Protein AF-A0A7J8PXT7-F1 (afdb_monomer_lite)

Radius of gyration: 42.32 Å; chains: 1; bounding box: 96×110×47 Å

InterPro domains:
  IPR002591 Type I phosphodiesterase/nucleotide pyrophosphatase/phosphate transferase [PF01663] (100-193)
  IPR017850 Alkaline-phosphatase-like, core domain superfamily [G3DSA:3.40.720.10] (79-194)
  IPR017850 Alkaline-phosphatase-like, core domain superfamily [SSF53649] (94-193)

Sequence (194 aa):
MGSDSLAQTKPIPIPTQEEDPSSQSTALLAFDTDSSLDSEVKSSPSNRRTSIIFIVLILLTCIALSAALAFAFLFYSSSSSSSTENKFSRPLKKLEKPVVLLVSSDGFRFGYQFKTPTPNIHRLIQNGTEAEMGLIPVFPSLTFPNHYSIVTGLYPAHHGIINNHFLDPKTGEFFHMASHEPKWWLGEPLWETV

pLDDT: mean 78.12, std 24.44, range [30.39, 98.62]

Secondary structure (DSSP, 8-state):
---------------------------------------------HHHHHHHHHHHHHHHHHHHHHHHHHHHHHHHHTS---------PPP-PPPSS--------TT--TTGGGTS--HHHHHHHHTS---TT-PPPPSS--HHHHHHHHHH---TTTSS--SSSEE-TTT-PEE-TT---GGG--S--TTT--

Structure (mmCIF, N/CA/C/O backbone):
data_AF-A0A7J8PXT7-F1
#
_entry.id   AF-A0A7J8PXT7-F1
#
loop_
_atom_site.group_PDB
_atom_site.id
_atom_site.type_symbol
_atom_site.label_atom_id
_atom_site.label_alt_id
_atom_site.label_comp_id
_atom_site.label_asym_id
_atom_site.label_entity_id
_atom_site.label_seq_id
_atom_site.pdbx_PDB_ins_code
_atom_site.Cartn_x
_atom_site.Cartn_y
_atom_site.Cartn_z
_atom_site.occupancy
_atom_site.B_iso_or_equiv
_atom_site.auth_seq_id
_atom_site.auth_comp_id
_atom_site.auth_asym_id
_atom_site.auth_atom_id
_atom_site.pdbx_PDB_model_num
ATOM 1 N N . MET A 1 1 ? 64.310 28.132 -12.849 1.00 41.84 1 MET A N 1
ATOM 2 C CA . MET A 1 1 ? 64.204 28.059 -14.322 1.00 41.84 1 MET A CA 1
ATOM 3 C C . MET A 1 1 ? 62.998 27.175 -14.613 1.00 41.84 1 MET A C 1
ATOM 5 O O . MET A 1 1 ? 63.051 26.025 -14.212 1.00 41.84 1 MET A O 1
ATOM 9 N N . GLY A 1 2 ? 61.876 27.625 -15.169 1.00 37.47 2 GLY A N 1
ATOM 10 C CA . GLY A 1 2 ? 61.447 28.959 -15.614 1.00 37.47 2 GLY A CA 1
ATOM 11 C C . GLY A 1 2 ? 60.301 28.795 -16.630 1.00 37.47 2 GLY A C 1
ATOM 12 O O . GLY A 1 2 ? 60.331 27.795 -17.333 1.00 37.47 2 GLY A O 1
ATOM 13 N N . SER A 1 3 ? 59.358 29.752 -16.682 1.00 37.09 3 SER A N 1
ATOM 14 C CA . SER A 1 3 ? 58.546 30.182 -17.856 1.00 37.09 3 SER A CA 1
ATOM 15 C C . SER A 1 3 ? 57.853 29.141 -18.778 1.00 37.09 3 SER A C 1
ATOM 17 O O . SER A 1 3 ? 58.500 28.233 -19.282 1.00 37.09 3 SER A O 1
ATOM 19 N N . ASP A 1 4 ? 56.587 29.285 -19.199 1.00 36.31 4 ASP A N 1
ATOM 20 C CA . ASP A 1 4 ? 55.563 30.312 -18.917 1.00 36.31 4 ASP A CA 1
ATOM 21 C C . ASP A 1 4 ? 54.155 29.883 -19.415 1.00 36.31 4 ASP A C 1
ATOM 23 O O . ASP A 1 4 ? 54.034 28.925 -20.172 1.00 36.31 4 ASP A O 1
ATOM 27 N N . SER A 1 5 ? 53.124 30.633 -18.986 1.00 41.19 5 SER A N 1
ATOM 28 C CA . SER A 1 5 ? 51.848 31.007 -19.661 1.00 41.19 5 SER A CA 1
ATOM 29 C C . SER A 1 5 ? 51.142 30.047 -20.656 1.00 41.19 5 SER A C 1
ATOM 31 O O . SER A 1 5 ? 51.710 29.643 -21.661 1.00 41.19 5 SER A O 1
ATOM 33 N N . LEU A 1 6 ? 49.880 29.626 -20.449 1.00 41.34 6 LEU A N 1
ATOM 34 C CA . LEU A 1 6 ? 48.578 30.357 -20.416 1.00 41.34 6 LEU A CA 1
ATOM 35 C C . LEU A 1 6 ? 47.923 30.657 -21.785 1.00 41.34 6 LEU A C 1
ATOM 37 O O . LEU A 1 6 ? 48.478 31.384 -22.600 1.00 41.34 6 LEU A O 1
ATOM 41 N N . ALA A 1 7 ? 46.659 30.229 -21.941 1.00 38.78 7 ALA A N 1
ATOM 42 C CA . ALA A 1 7 ? 45.635 30.864 -22.786 1.00 38.78 7 ALA A CA 1
ATOM 43 C C . ALA A 1 7 ? 44.210 30.451 -22.335 1.00 38.78 7 ALA A C 1
ATOM 45 O O . ALA A 1 7 ? 44.000 29.324 -21.890 1.00 38.78 7 ALA A O 1
ATOM 46 N N . GLN A 1 8 ? 43.228 31.353 -22.453 1.00 42.12 8 GLN A N 1
ATOM 47 C CA . GLN A 1 8 ? 41.833 31.195 -21.994 1.00 42.12 8 GLN A CA 1
ATOM 48 C C . GLN A 1 8 ? 40.892 31.984 -22.929 1.00 42.12 8 GLN A C 1
ATOM 50 O O . GLN A 1 8 ? 41.310 33.008 -23.462 1.00 42.12 8 GLN A O 1
ATOM 55 N N . THR A 1 9 ? 39.633 31.562 -23.138 1.00 34.81 9 THR A N 1
ATOM 56 C CA . THR A 1 9 ? 38.680 32.295 -24.012 1.00 34.81 9 THR A CA 1
ATOM 57 C C . THR A 1 9 ? 37.204 32.235 -23.576 1.00 34.81 9 THR A C 1
ATOM 59 O O . THR A 1 9 ? 36.547 31.205 -23.710 1.00 34.81 9 THR A O 1
ATOM 62 N N . LYS A 1 10 ? 36.649 33.382 -23.148 1.00 35.38 10 LYS A N 1
ATOM 63 C CA . LYS A 1 10 ? 35.251 33.843 -23.365 1.00 35.38 10 LYS A CA 1
ATOM 64 C C . LYS A 1 10 ? 35.131 35.359 -23.031 1.00 35.38 10 LYS A C 1
ATOM 66 O O . LYS A 1 10 ? 36.084 35.885 -22.462 1.00 35.38 10 LYS A O 1
ATOM 71 N N . PRO A 1 11 ? 34.075 36.092 -23.465 1.00 42.94 11 PRO A N 1
ATOM 72 C CA . PRO A 1 11 ? 34.240 37.479 -23.933 1.00 42.94 11 PRO A CA 1
ATOM 73 C C . PRO A 1 11 ? 33.516 38.604 -23.147 1.00 42.94 11 PRO A C 1
ATOM 75 O O . PRO A 1 11 ? 32.775 38.370 -22.199 1.00 42.94 11 PRO A O 1
ATOM 78 N N . ILE A 1 12 ? 33.776 39.828 -23.629 1.00 41.56 12 ILE A N 1
ATOM 79 C CA . ILE A 1 12 ? 33.485 41.212 -23.169 1.00 41.56 12 ILE A CA 1
ATOM 80 C C . ILE A 1 12 ? 32.194 4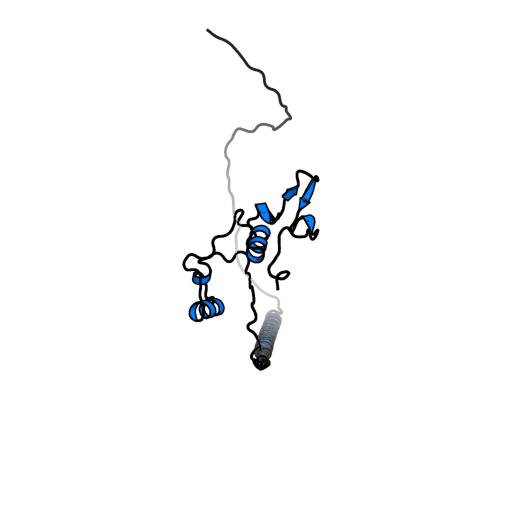1.768 -23.852 1.00 41.56 12 ILE A C 1
ATOM 82 O O . ILE A 1 12 ? 31.954 41.334 -24.984 1.00 41.56 12 ILE A O 1
ATOM 86 N N . PRO A 1 13 ? 31.320 42.616 -23.223 1.00 47.88 13 PRO A N 1
ATOM 87 C CA . PRO A 1 13 ? 31.394 44.117 -23.158 1.00 47.88 13 PRO A CA 1
ATOM 88 C C . PRO A 1 13 ? 31.067 44.743 -21.759 1.00 47.88 13 PRO A C 1
ATOM 90 O O . PRO A 1 13 ? 30.315 44.140 -21.005 1.00 47.88 13 PRO A O 1
ATOM 93 N N . ILE A 1 14 ? 31.673 45.845 -21.253 1.00 43.44 14 ILE A N 1
ATOM 94 C CA . ILE A 1 14 ? 31.780 47.281 -21.684 1.00 43.44 14 ILE A CA 1
ATOM 95 C C . ILE A 1 14 ? 30.503 48.117 -21.382 1.00 43.44 14 ILE A C 1
ATOM 97 O O . ILE A 1 14 ? 29.458 47.749 -21.916 1.00 43.44 14 ILE A O 1
ATOM 101 N N . PRO A 1 15 ? 30.561 49.302 -20.709 1.00 44.12 15 PRO A N 1
ATOM 102 C CA . PRO A 1 15 ? 31.537 49.824 -19.724 1.00 44.12 15 PRO A CA 1
ATOM 103 C C . PRO A 1 15 ? 30.889 50.484 -18.464 1.00 44.12 15 PRO A C 1
ATOM 105 O O . PRO A 1 15 ? 29.682 50.710 -18.417 1.00 44.12 15 PRO A O 1
ATOM 108 N N . THR A 1 16 ? 31.708 50.919 -17.497 1.00 34.91 16 THR A N 1
ATOM 109 C CA . THR A 1 16 ? 31.317 51.885 -16.442 1.00 34.91 16 THR A CA 1
ATOM 110 C C . THR A 1 16 ? 32.412 52.950 -16.304 1.00 34.91 16 THR A C 1
ATOM 112 O O . THR A 1 16 ? 33.584 52.615 -16.466 1.00 34.91 16 THR A O 1
ATOM 115 N N . GLN A 1 17 ? 32.055 54.215 -16.048 1.00 36.56 17 GLN A N 1
ATOM 116 C CA . GLN A 1 17 ? 33.021 55.311 -15.835 1.00 36.56 17 GLN A CA 1
ATOM 117 C C . GLN A 1 17 ? 33.347 55.530 -14.347 1.00 36.56 17 GLN A C 1
ATOM 119 O O . GLN A 1 17 ? 32.663 55.005 -13.472 1.00 36.56 17 GLN A O 1
ATOM 124 N N . GLU A 1 18 ? 34.445 56.245 -14.104 1.00 36.88 18 GLU A N 1
ATOM 125 C CA . GLU A 1 18 ? 35.208 56.279 -12.848 1.00 36.88 18 GLU A CA 1
ATOM 126 C C . GLU A 1 18 ? 34.677 57.305 -11.819 1.00 36.88 18 GLU A C 1
ATOM 128 O O . GLU A 1 18 ? 33.987 58.260 -12.177 1.00 36.88 18 GLU A O 1
ATOM 133 N N . GLU A 1 19 ? 35.029 57.114 -10.541 1.00 35.34 19 GLU A N 1
ATOM 134 C CA . GLU A 1 19 ? 34.716 58.008 -9.407 1.00 35.34 19 GLU A CA 1
ATOM 135 C C . GLU A 1 19 ? 35.992 58.596 -8.754 1.00 35.34 19 GLU A C 1
ATOM 137 O O . GLU A 1 19 ? 37.099 58.120 -9.005 1.00 35.34 19 GLU A O 1
ATOM 142 N N . ASP A 1 20 ? 35.780 59.555 -7.834 1.00 35.31 20 ASP A N 1
ATOM 143 C CA . ASP A 1 20 ? 36.741 60.153 -6.874 1.00 35.31 20 ASP A CA 1
ATOM 144 C C . ASP A 1 20 ? 37.733 61.211 -7.456 1.00 35.31 20 ASP A C 1
ATOM 146 O O . ASP A 1 20 ? 38.022 61.178 -8.654 1.00 35.31 20 ASP A O 1
ATOM 150 N N . PRO A 1 21 ? 38.290 62.177 -6.669 1.00 48.88 21 PRO A N 1
ATOM 151 C CA . PRO A 1 21 ? 38.071 62.449 -5.240 1.00 48.88 21 PRO A CA 1
ATOM 152 C C . PRO A 1 21 ? 37.829 63.922 -4.802 1.00 48.88 21 PRO A C 1
ATOM 154 O O . PRO A 1 21 ? 38.417 64.865 -5.323 1.00 48.88 21 PRO A O 1
ATOM 157 N N . SER A 1 22 ? 37.137 64.074 -3.659 1.00 32.84 22 SER A N 1
ATOM 158 C CA . SER A 1 22 ? 37.312 65.123 -2.610 1.00 32.84 22 SER A CA 1
ATOM 159 C C . SER A 1 22 ? 37.093 66.638 -2.887 1.00 32.84 22 SER A C 1
ATOM 161 O O . SER A 1 22 ? 37.623 67.187 -3.843 1.00 32.84 22 SER A O 1
ATOM 163 N N . SER A 1 23 ? 36.435 67.360 -1.948 1.00 33.62 23 SER A N 1
ATOM 164 C CA . SER A 1 23 ? 36.917 68.622 -1.305 1.00 33.62 23 SER A CA 1
ATOM 165 C C . SER A 1 23 ? 35.918 69.184 -0.250 1.00 33.62 23 SER A C 1
ATOM 167 O O . SER A 1 23 ? 34.899 68.560 0.040 1.00 33.62 23 SER A O 1
ATOM 169 N N . GLN A 1 24 ? 36.240 70.322 0.386 1.00 40.62 24 GLN A N 1
ATOM 170 C CA . GLN A 1 24 ? 35.771 70.777 1.711 1.00 40.62 24 GLN A CA 1
ATOM 171 C C . GLN A 1 24 ? 34.781 71.977 1.733 1.00 40.62 24 GLN A C 1
ATOM 173 O O . GLN A 1 24 ? 34.865 72.871 0.903 1.00 40.62 24 GLN A O 1
ATOM 178 N N . SER A 1 25 ? 33.999 72.057 2.826 1.00 37.84 25 SER A N 1
ATOM 179 C CA . SER A 1 25 ? 33.641 73.262 3.626 1.00 37.84 25 SER A CA 1
ATOM 180 C C . SER A 1 25 ? 32.918 74.490 3.016 1.00 37.84 25 SER A C 1
ATOM 182 O O . SER A 1 25 ? 33.489 75.236 2.226 1.00 37.84 25 SER A O 1
ATOM 184 N N . THR A 1 26 ? 31.740 74.840 3.569 1.00 37.44 26 THR A N 1
ATOM 185 C CA . THR A 1 26 ? 31.387 76.212 4.049 1.00 37.44 26 THR A CA 1
ATOM 186 C C . THR A 1 26 ? 30.056 76.233 4.835 1.00 37.44 26 THR A C 1
ATOM 188 O O . THR A 1 26 ? 29.251 75.316 4.691 1.00 37.44 26 THR A O 1
ATOM 191 N N . ALA A 1 27 ? 29.811 77.262 5.671 1.00 40.75 27 ALA A N 1
ATOM 192 C CA . ALA A 1 27 ? 28.542 77.471 6.401 1.00 40.75 27 ALA A CA 1
ATOM 193 C C . ALA A 1 27 ? 28.329 78.934 6.881 1.00 40.75 27 ALA A C 1
ATOM 195 O O . ALA A 1 27 ? 29.269 79.522 7.406 1.00 40.75 27 ALA A O 1
ATOM 196 N N . LEU A 1 28 ? 27.096 79.467 6.760 1.00 36.59 28 LEU A N 1
ATOM 197 C CA . LEU A 1 28 ? 26.482 80.677 7.385 1.00 36.59 28 LEU A CA 1
ATOM 198 C C . LEU A 1 28 ? 24.928 80.463 7.348 1.00 36.59 28 LEU A C 1
ATOM 200 O O . LEU A 1 28 ? 24.487 79.725 6.471 1.00 36.59 28 LEU A O 1
ATOM 204 N N . LEU A 1 29 ? 24.018 80.886 8.255 1.00 38.38 29 LEU A N 1
ATOM 205 C CA . LEU A 1 29 ? 23.774 82.147 9.010 1.00 38.38 29 LEU A CA 1
ATOM 206 C C . LEU A 1 29 ? 23.376 83.334 8.087 1.00 38.38 29 LEU A C 1
ATOM 208 O O . LEU A 1 29 ? 24.014 83.502 7.058 1.00 38.38 29 LEU A O 1
ATOM 212 N N . ALA A 1 30 ? 22.377 84.208 8.324 1.00 38.78 30 ALA A N 1
ATOM 213 C CA . ALA A 1 30 ? 21.347 84.436 9.375 1.00 38.78 30 ALA A CA 1
ATOM 214 C C . ALA A 1 30 ? 20.142 85.238 8.732 1.00 38.78 30 ALA A C 1
ATOM 216 O O . ALA A 1 30 ? 20.131 85.322 7.507 1.00 38.78 30 ALA A O 1
ATOM 217 N N . PHE A 1 31 ? 19.108 85.860 9.350 1.00 36.75 31 PHE A N 1
ATOM 218 C CA . PHE A 1 31 ? 18.678 86.151 10.744 1.00 36.75 31 PHE A CA 1
ATOM 219 C C . PHE A 1 31 ? 17.140 86.485 10.818 1.00 36.75 31 PHE A C 1
ATOM 221 O O . PHE A 1 31 ? 16.395 86.067 9.934 1.00 36.75 31 PHE A O 1
ATOM 228 N N . ASP A 1 32 ? 16.671 87.217 11.848 1.00 39.53 32 ASP A N 1
ATOM 229 C CA . ASP A 1 32 ? 15.259 87.435 12.276 1.00 39.53 32 ASP A CA 1
ATOM 230 C C . ASP A 1 32 ? 14.420 88.534 11.562 1.00 39.53 32 ASP A C 1
ATOM 232 O O . ASP A 1 32 ? 14.951 89.395 10.861 1.00 39.53 32 ASP A O 1
ATOM 236 N N . THR A 1 33 ? 13.106 88.592 11.869 1.00 35.81 33 THR A N 1
ATOM 237 C CA . THR A 1 33 ? 12.305 89.822 12.154 1.00 35.81 33 THR A CA 1
ATOM 238 C C . THR A 1 33 ? 11.067 89.458 13.015 1.00 35.81 33 THR A C 1
ATOM 240 O O . THR A 1 33 ? 10.589 88.328 12.943 1.00 35.81 33 THR A O 1
ATOM 243 N N . ASP A 1 34 ? 10.567 90.385 13.847 1.00 34.53 34 ASP A N 1
ATOM 244 C CA . ASP A 1 34 ? 9.694 90.138 15.021 1.00 34.53 34 ASP A CA 1
ATOM 245 C C . ASP A 1 34 ? 8.422 91.049 15.067 1.00 34.53 34 ASP A C 1
ATOM 247 O O . ASP A 1 34 ? 8.245 91.910 14.204 1.00 34.53 34 ASP A O 1
ATOM 251 N N . SER A 1 35 ? 7.599 90.911 16.123 1.00 33.44 35 SER A N 1
ATOM 252 C CA . SER A 1 35 ? 6.695 91.902 16.767 1.00 33.44 35 SER A CA 1
ATOM 253 C C . SER A 1 35 ? 5.149 91.864 16.574 1.00 33.44 35 SER A C 1
ATOM 255 O O . SER A 1 35 ? 4.585 92.202 15.541 1.00 33.44 35 SER A O 1
ATOM 257 N N . SER A 1 36 ? 4.481 91.518 17.690 1.00 30.39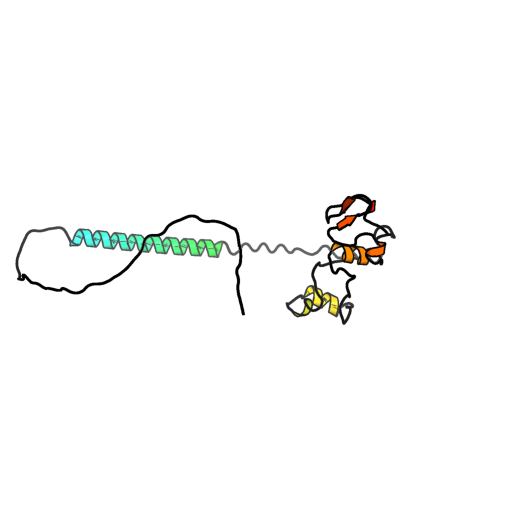 36 SER A N 1
ATOM 258 C CA . SER A 1 36 ? 3.364 92.206 18.397 1.00 30.39 36 SER A CA 1
ATOM 259 C C . SER A 1 36 ? 2.003 92.605 17.757 1.00 30.39 36 SER A C 1
ATOM 261 O O . SER A 1 36 ? 1.929 93.534 16.965 1.00 30.39 36 SER A O 1
ATOM 263 N N . LEU A 1 37 ? 0.936 92.049 18.370 1.00 31.70 37 LEU A N 1
ATOM 264 C CA . LEU A 1 37 ? -0.254 92.701 18.992 1.00 31.70 37 LEU A CA 1
ATOM 265 C C . LEU A 1 37 ? -1.281 93.551 18.188 1.00 31.70 37 LEU A C 1
ATOM 267 O O . LEU A 1 37 ? -0.933 94.529 17.546 1.00 31.70 37 LEU A O 1
ATOM 271 N N . ASP A 1 38 ? -2.566 93.233 18.447 1.00 30.77 38 ASP A N 1
ATOM 272 C CA . ASP A 1 38 ? -3.756 94.108 18.621 1.00 30.77 38 ASP A CA 1
ATOM 273 C C . ASP A 1 38 ? -4.223 95.080 17.497 1.00 30.77 38 ASP A C 1
ATOM 275 O O . ASP A 1 38 ? -3.439 95.751 16.846 1.00 30.77 38 ASP A O 1
ATOM 279 N N . SER A 1 39 ? -5.527 95.301 17.243 1.00 31.11 39 SER A N 1
ATOM 280 C CA . SER A 1 39 ? -6.777 94.694 17.762 1.00 31.11 39 SER A CA 1
ATOM 281 C C . SER A 1 39 ? -8.002 95.059 16.877 1.00 31.11 39 SER A C 1
ATOM 283 O O . SER A 1 39 ? -7.959 96.073 16.194 1.00 31.11 39 SER A O 1
ATOM 285 N N . GLU A 1 40 ? -9.078 94.245 16.937 1.00 36.62 40 GLU A N 1
ATOM 286 C CA . GLU A 1 40 ? -10.517 94.546 16.655 1.00 36.62 40 GLU A CA 1
ATOM 287 C C . GLU A 1 40 ? -10.969 95.247 15.327 1.00 36.62 40 GLU A C 1
ATOM 289 O O . GLU A 1 40 ? -10.285 96.068 14.741 1.00 36.62 40 GLU A O 1
ATOM 294 N N . VAL A 1 41 ? -12.168 95.044 14.744 1.00 40.28 41 VAL A N 1
ATOM 295 C CA . VAL A 1 41 ? -13.301 94.105 14.938 1.00 40.28 41 VAL A CA 1
ATOM 296 C C . VAL A 1 41 ? -14.128 94.047 13.633 1.00 40.28 41 VAL A C 1
ATOM 298 O O . VAL A 1 41 ? -14.329 95.091 13.009 1.00 40.28 41 VAL A O 1
ATOM 301 N N . LYS A 1 42 ? -14.696 92.875 13.264 1.00 31.47 42 LYS A N 1
ATOM 302 C CA . LYS A 1 42 ? -16.041 92.749 12.622 1.00 31.47 42 LYS A CA 1
ATOM 303 C C . LYS A 1 42 ? -16.551 91.301 12.424 1.00 31.47 42 LYS A C 1
ATOM 305 O O . LYS A 1 42 ? -16.337 90.676 11.397 1.00 31.47 42 LYS A O 1
ATOM 310 N N . SER A 1 43 ? -17.341 90.848 13.405 1.00 41.53 43 SER A N 1
ATOM 311 C CA . SER A 1 43 ? -18.578 90.037 13.281 1.00 41.53 43 SER A CA 1
ATOM 312 C C . SER A 1 43 ? -18.658 88.745 12.426 1.00 41.53 43 SER A C 1
ATOM 314 O O . SER A 1 43 ? -18.589 88.796 11.202 1.00 41.53 43 SER A O 1
ATOM 316 N N . SER A 1 44 ? -19.176 87.676 13.070 1.00 43.97 44 SER A N 1
ATOM 317 C CA . SER A 1 44 ? -19.937 86.538 12.478 1.00 43.97 44 SER A CA 1
ATOM 318 C C . SER A 1 44 ? -19.124 85.395 11.816 1.00 43.97 44 SER A C 1
ATOM 320 O O . SER A 1 44 ? -18.082 85.674 11.234 1.00 43.97 44 SER A O 1
ATOM 322 N N . PRO A 1 45 ? -19.563 84.103 11.810 1.00 49.84 45 PRO A N 1
ATOM 323 C CA . PRO A 1 45 ? -20.664 83.438 12.527 1.00 49.84 45 PRO A CA 1
ATOM 324 C C . PRO A 1 45 ? -20.213 82.133 13.257 1.00 49.84 45 PRO A C 1
ATOM 326 O O . PRO A 1 45 ? -20.744 81.056 12.974 1.00 49.84 45 PRO A O 1
ATOM 329 N N . SER A 1 46 ? -19.222 82.181 14.160 1.00 54.44 46 SER A N 1
ATOM 330 C CA . SER A 1 46 ? -18.584 80.967 14.733 1.00 54.44 46 SER A CA 1
ATOM 331 C C . SER A 1 46 ? -19.566 79.968 15.382 1.00 54.44 46 SER A C 1
ATOM 333 O O . SER A 1 46 ? -19.775 78.867 14.862 1.00 54.44 46 SER A O 1
ATOM 335 N N . ASN A 1 47 ? -20.227 80.365 16.477 1.00 60.66 47 ASN A N 1
ATOM 336 C CA . ASN A 1 47 ? -20.921 79.431 17.375 1.00 60.66 47 ASN A CA 1
ATOM 337 C C . ASN A 1 47 ? -22.047 78.633 16.696 1.00 60.66 47 ASN A C 1
ATOM 339 O O . ASN A 1 47 ? -22.256 77.468 17.012 1.00 60.66 47 ASN A O 1
ATOM 343 N N . ARG A 1 48 ? -22.761 79.215 15.721 1.00 64.75 48 ARG A N 1
ATOM 344 C CA . ARG A 1 48 ? -23.840 78.492 15.026 1.00 64.75 48 ARG A CA 1
ATOM 345 C C . ARG A 1 48 ? -23.295 77.383 14.121 1.00 64.75 48 ARG A C 1
ATOM 347 O O . ARG A 1 48 ? -23.932 76.341 14.005 1.00 64.75 48 ARG A O 1
ATOM 354 N N . ARG A 1 49 ? -22.120 77.577 13.507 1.00 71.31 49 ARG A N 1
ATOM 355 C CA . ARG A 1 49 ? -21.463 76.541 12.693 1.00 71.31 49 ARG A CA 1
ATOM 356 C C . ARG A 1 49 ? -20.900 75.427 13.573 1.00 71.31 49 ARG A C 1
ATOM 358 O O . ARG A 1 49 ? -21.141 74.264 13.268 1.00 71.31 49 ARG A O 1
ATOM 365 N N . THR A 1 50 ? -20.238 75.758 14.683 1.00 73.44 50 THR A N 1
ATOM 366 C CA . THR A 1 50 ? -19.715 74.741 15.613 1.00 73.44 50 THR A CA 1
ATOM 367 C C . THR A 1 50 ? -20.832 73.948 16.294 1.00 73.44 50 THR A C 1
ATOM 369 O O . THR A 1 50 ? -20.730 72.726 16.352 1.00 73.44 50 THR A O 1
ATOM 372 N N . SER A 1 51 ? -21.944 74.575 16.700 1.00 72.00 51 SER A N 1
ATOM 373 C CA . SER A 1 51 ? -23.119 73.845 17.209 1.00 72.00 51 SER A CA 1
ATOM 374 C C . SER A 1 51 ? -23.741 72.911 16.166 1.00 72.00 51 SER A C 1
ATOM 376 O O . SER A 1 51 ? -24.088 71.785 16.509 1.00 72.00 51 SER A O 1
ATOM 378 N N . ILE A 1 52 ? -23.856 73.325 14.896 1.00 83.69 52 ILE A N 1
ATOM 379 C CA . ILE A 1 52 ? -24.358 72.443 13.825 1.00 83.69 52 ILE A CA 1
ATOM 380 C C . ILE A 1 52 ? -23.411 71.255 13.612 1.00 83.69 52 ILE A C 1
ATOM 382 O O . ILE A 1 52 ? -23.878 70.122 13.546 1.00 83.69 52 ILE A O 1
ATOM 386 N N . ILE A 1 53 ? -22.094 71.484 13.572 1.00 83.81 53 ILE A N 1
ATOM 387 C CA . ILE A 1 53 ? -21.091 70.411 13.456 1.00 83.81 53 ILE A CA 1
ATOM 388 C C . ILE A 1 53 ? -21.191 69.444 14.645 1.00 83.81 53 ILE A C 1
ATOM 390 O O . ILE A 1 53 ? -21.198 68.234 14.442 1.00 83.81 53 ILE A O 1
ATOM 394 N N . PHE A 1 54 ? -21.337 69.949 15.871 1.00 85.62 54 PHE A N 1
ATOM 395 C CA . PHE A 1 54 ? -21.472 69.124 17.075 1.00 85.62 54 PHE A CA 1
ATOM 396 C C . PHE A 1 54 ? -22.757 68.275 17.067 1.00 85.62 54 PHE A C 1
ATOM 398 O O . PHE A 1 54 ? -22.709 67.086 17.375 1.00 85.62 54 PHE A O 1
ATOM 405 N N . ILE A 1 55 ? -23.887 68.844 16.632 1.00 88.38 55 ILE A N 1
ATOM 406 C CA . ILE A 1 55 ? -25.151 68.110 16.452 1.00 88.38 55 ILE A CA 1
ATOM 407 C C . ILE A 1 55 ? -25.009 67.032 15.366 1.00 88.38 55 ILE A C 1
ATOM 409 O O . ILE A 1 55 ? -25.446 65.903 15.574 1.00 88.38 55 ILE A O 1
ATOM 413 N N . VAL A 1 56 ? -24.364 67.337 14.235 1.00 90.19 56 VAL A N 1
ATOM 414 C CA . VAL A 1 56 ? -24.105 66.357 13.164 1.00 90.19 56 VAL A CA 1
ATOM 415 C C . VAL A 1 56 ? -23.187 65.230 13.647 1.00 90.19 56 VAL A C 1
ATOM 417 O O . VAL A 1 56 ? -23.466 64.069 13.362 1.00 90.19 56 VAL A O 1
ATOM 420 N N . LEU A 1 57 ? -22.145 65.533 14.426 1.00 89.69 57 LEU A N 1
ATOM 421 C CA . LEU A 1 57 ? -21.267 64.522 15.026 1.00 89.69 57 LEU A CA 1
ATOM 422 C C . LEU A 1 57 ? -22.021 63.605 16.002 1.00 89.69 57 LEU A C 1
ATOM 424 O O . LEU A 1 57 ? -21.835 62.392 15.943 1.00 89.69 57 LEU A O 1
ATOM 428 N N . ILE A 1 58 ? -22.907 64.152 16.843 1.00 93.25 58 ILE A N 1
ATOM 429 C CA . ILE A 1 58 ? -23.770 63.357 17.735 1.00 93.25 58 ILE A CA 1
ATOM 430 C C . ILE A 1 58 ? -24.735 62.475 16.931 1.00 93.25 58 ILE A C 1
ATOM 432 O O . ILE A 1 58 ? -24.885 61.294 17.230 1.00 93.25 58 ILE A O 1
ATOM 436 N N . LEU A 1 59 ? -25.363 63.006 15.879 1.00 92.94 59 LEU A N 1
ATOM 437 C CA . LEU A 1 59 ? -26.250 62.212 15.024 1.00 92.94 59 LEU A CA 1
ATOM 438 C C . LEU A 1 59 ? -25.490 61.072 14.328 1.00 92.94 59 LEU A C 1
ATOM 440 O O . LEU A 1 59 ? -25.986 59.948 14.294 1.00 92.94 59 LEU A O 1
ATOM 444 N N . LEU A 1 60 ? -24.271 61.323 13.841 1.00 93.00 60 LEU A N 1
ATOM 445 C CA . LEU A 1 60 ? -23.421 60.299 13.228 1.00 93.00 60 LEU A CA 1
ATOM 446 C C . LEU A 1 60 ? -22.997 59.209 14.224 1.00 93.00 60 LEU A C 1
ATOM 448 O O . LEU A 1 60 ? -23.054 58.031 13.871 1.00 93.00 60 LEU A O 1
ATOM 452 N N . THR A 1 61 ? -22.627 59.551 15.464 1.00 93.56 61 THR A N 1
ATOM 453 C CA . THR A 1 61 ? -22.284 58.534 16.478 1.00 93.56 61 THR A CA 1
ATOM 454 C C . THR A 1 61 ? -23.508 57.746 16.943 1.00 93.56 61 THR A C 1
ATOM 456 O O . THR A 1 61 ? -23.410 56.528 17.089 1.00 93.56 61 THR A O 1
ATOM 459 N N . CYS A 1 62 ? -24.678 58.377 17.083 1.00 93.69 62 CYS A N 1
ATOM 460 C CA . CYS A 1 62 ? -25.936 57.675 17.356 1.00 93.69 62 CYS A CA 1
ATOM 461 C C . CYS A 1 62 ? -26.326 56.706 16.225 1.00 93.69 62 CYS A C 1
ATOM 463 O O . CYS A 1 62 ? -26.722 55.573 16.504 1.00 93.69 62 CYS A O 1
ATOM 465 N N . ILE A 1 63 ? -26.182 57.110 14.956 1.00 94.25 63 ILE A N 1
ATOM 466 C CA . ILE A 1 63 ? -26.443 56.246 13.792 1.00 94.25 63 ILE A CA 1
ATOM 467 C C . ILE A 1 63 ? -25.455 55.072 13.758 1.00 94.25 63 ILE A C 1
ATOM 469 O O . ILE A 1 63 ? -25.883 53.927 13.609 1.00 94.25 63 ILE A O 1
ATOM 473 N N . ALA A 1 64 ? -24.158 55.325 13.953 1.00 94.44 64 ALA A N 1
ATOM 474 C CA . ALA A 1 64 ? -23.133 54.282 13.970 1.00 94.44 64 ALA A CA 1
ATOM 475 C C . ALA A 1 64 ? -23.345 53.269 15.111 1.00 94.44 64 ALA A C 1
ATOM 477 O O . ALA A 1 64 ? -23.251 52.062 14.887 1.00 94.44 64 ALA A O 1
ATOM 478 N N . LEU A 1 65 ? -23.693 53.740 16.314 1.00 95.19 65 LEU A N 1
ATOM 479 C CA . LEU A 1 65 ? -23.996 52.882 17.462 1.00 95.19 65 LEU A CA 1
ATOM 480 C C . LEU A 1 65 ? -25.256 52.036 17.221 1.00 95.19 65 LEU A C 1
ATOM 482 O O . LEU A 1 65 ? -25.250 50.838 17.496 1.00 95.19 65 LEU A O 1
ATOM 486 N N . SER A 1 66 ? -26.311 52.631 16.657 1.00 94.12 66 SER A N 1
ATOM 487 C CA . SER A 1 66 ? -27.538 51.917 16.280 1.00 94.12 66 SER A CA 1
ATOM 488 C C . SER A 1 66 ? -27.266 50.828 15.234 1.00 94.12 66 SER A C 1
ATOM 490 O O . SER A 1 66 ? -27.689 49.684 15.403 1.00 94.12 66 SER A O 1
ATOM 492 N N . ALA A 1 67 ? -26.479 51.139 14.198 1.00 94.12 67 ALA A N 1
ATOM 493 C CA . ALA A 1 67 ? -26.081 50.176 13.172 1.00 94.12 67 ALA A CA 1
ATOM 494 C C . ALA A 1 67 ? -25.226 49.028 13.741 1.00 94.12 67 ALA A C 1
ATOM 496 O O . ALA A 1 67 ? -25.457 47.869 13.398 1.00 94.12 67 ALA A O 1
ATOM 497 N N . ALA A 1 68 ? -24.286 49.322 14.647 1.00 94.00 68 ALA A N 1
ATOM 498 C CA . ALA A 1 68 ? -23.471 48.307 15.313 1.00 94.00 68 ALA A CA 1
ATOM 499 C C . ALA A 1 68 ? -24.315 47.368 16.194 1.00 94.00 68 ALA A C 1
ATOM 501 O O . ALA A 1 68 ? -24.139 46.151 16.139 1.00 94.00 68 ALA A O 1
ATOM 502 N N . LEU A 1 69 ? -25.272 47.913 16.956 1.00 92.25 69 LEU A N 1
ATOM 503 C CA . LEU A 1 69 ? -26.208 47.126 17.765 1.00 92.25 69 LEU A CA 1
ATOM 504 C C . LEU A 1 69 ? -27.133 46.263 16.895 1.00 92.25 69 LEU A C 1
ATOM 506 O O . LEU A 1 69 ? -27.337 45.091 17.206 1.00 92.25 69 LEU A O 1
ATOM 510 N N . ALA A 1 70 ? -27.640 46.797 15.780 1.00 91.31 70 ALA A N 1
ATOM 511 C CA . ALA A 1 70 ? -28.448 46.038 14.827 1.00 91.31 70 ALA A CA 1
ATOM 512 C C . ALA A 1 70 ? -27.649 44.899 14.167 1.00 91.31 70 ALA A C 1
ATOM 514 O O . ALA A 1 70 ? -28.152 43.783 14.053 1.00 91.31 70 ALA A O 1
ATOM 515 N N . PHE A 1 71 ? -26.392 45.143 13.783 1.00 87.94 71 PHE A N 1
ATOM 516 C CA . PHE A 1 71 ? -25.523 44.117 13.201 1.00 87.94 71 PHE A CA 1
ATOM 517 C C . PHE A 1 71 ? -25.175 43.018 14.217 1.00 87.94 71 PHE A C 1
ATOM 519 O O . PHE A 1 71 ? -25.259 41.833 13.893 1.00 87.94 71 PHE A O 1
ATOM 526 N N . ALA A 1 72 ? -24.863 43.391 15.463 1.00 88.38 72 ALA A N 1
ATOM 527 C CA . ALA A 1 72 ? -24.637 42.441 16.551 1.00 88.38 72 ALA A CA 1
ATOM 528 C C . ALA A 1 72 ? -25.891 41.601 16.852 1.00 88.38 72 ALA A C 1
ATOM 530 O O . ALA A 1 72 ? -25.787 40.383 17.004 1.00 88.38 72 ALA A O 1
ATOM 531 N N . PHE A 1 73 ? -27.077 42.223 16.872 1.00 86.94 73 PHE A N 1
ATOM 532 C CA . PHE A 1 73 ? -28.349 41.520 17.038 1.00 86.94 73 PHE A CA 1
ATOM 533 C C . PHE A 1 73 ? -28.594 40.522 15.900 1.00 86.94 73 PHE A C 1
ATOM 535 O O . PHE A 1 73 ? -28.856 39.357 16.173 1.00 86.94 73 PHE A O 1
ATOM 542 N N . LEU A 1 74 ? -28.428 40.924 14.635 1.00 84.12 74 LEU A N 1
ATOM 543 C CA . LEU A 1 74 ? -28.587 40.023 13.485 1.00 84.12 74 LEU A CA 1
ATOM 544 C C . LEU A 1 74 ? -27.602 38.843 13.522 1.00 84.12 74 LEU A C 1
ATOM 546 O O . LEU A 1 74 ? -28.007 37.703 13.294 1.00 84.12 74 LEU A O 1
ATOM 550 N N . PHE A 1 75 ? -26.333 39.088 13.856 1.00 79.31 75 PHE A N 1
ATOM 551 C CA . PHE A 1 75 ? -25.310 38.040 13.946 1.00 79.31 75 PHE A CA 1
ATOM 552 C C . PHE A 1 75 ? -25.609 37.036 15.077 1.00 79.31 75 PHE A C 1
ATOM 554 O O . PHE A 1 75 ? -25.482 35.822 14.895 1.00 79.31 75 PHE A O 1
ATOM 561 N N . TYR A 1 76 ? -26.076 37.524 16.230 1.00 74.94 76 TYR A N 1
ATOM 562 C CA . TYR A 1 76 ? -26.432 36.679 17.371 1.00 74.94 76 TYR A CA 1
ATOM 563 C C . TYR A 1 76 ? -27.764 35.935 17.157 1.00 74.94 76 TYR A C 1
ATOM 565 O O . TYR A 1 76 ? -27.842 34.732 17.394 1.00 74.94 76 TYR A O 1
ATOM 573 N N . SER A 1 77 ? -28.796 36.598 16.625 1.00 72.25 77 SER A N 1
ATOM 574 C CA . SER A 1 77 ? -30.091 35.981 16.297 1.00 72.25 77 SER A CA 1
ATOM 575 C C . SER A 1 77 ? -30.022 34.980 15.142 1.00 72.25 77 SER A C 1
ATOM 577 O O . SER A 1 77 ? -30.817 34.046 15.111 1.00 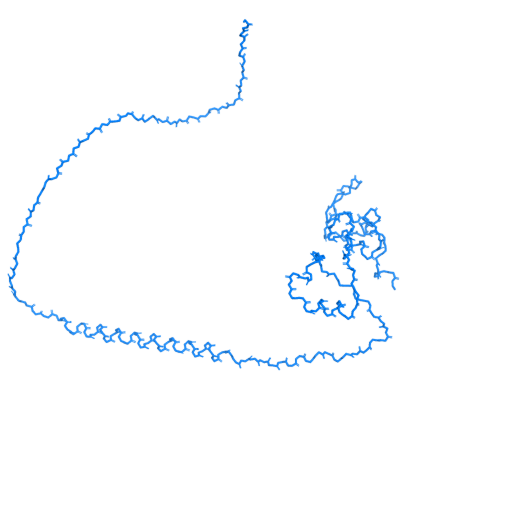72.25 77 SER A O 1
ATOM 579 N N . SER A 1 78 ? -29.060 35.110 14.221 1.00 63.84 78 SER A N 1
ATOM 580 C CA . SER A 1 78 ? -28.807 34.092 13.190 1.00 63.84 78 SER A CA 1
ATOM 581 C C . SER A 1 78 ? -28.165 32.808 13.744 1.00 63.84 78 SER A C 1
ATOM 583 O O . SER A 1 78 ? -28.051 31.825 13.012 1.00 63.84 78 SER A O 1
ATOM 585 N N . SER A 1 79 ? -27.745 32.790 15.013 1.00 62.59 79 SER A N 1
ATOM 586 C CA . SER A 1 79 ? -27.003 31.684 15.634 1.00 62.59 79 SER A CA 1
ATOM 587 C C . SER A 1 79 ? -27.892 30.707 16.427 1.00 62.59 79 SER A C 1
ATOM 589 O O . SER A 1 79 ? -27.470 30.183 17.456 1.00 62.59 79 SER A O 1
ATOM 591 N N . SER A 1 80 ? -29.127 30.437 15.976 1.00 62.34 80 SER A N 1
ATOM 592 C CA . SER A 1 80 ? -30.027 29.476 16.649 1.00 62.34 80 SER A CA 1
ATOM 593 C C . SER A 1 80 ? -30.991 28.685 15.745 1.00 62.34 80 SER A C 1
ATOM 595 O O . SER A 1 80 ? -32.078 28.302 16.172 1.00 62.34 80 SER A O 1
ATOM 597 N N . SER A 1 81 ? -30.567 28.309 14.533 1.00 56.91 81 SER A N 1
ATOM 598 C CA . SER A 1 81 ? -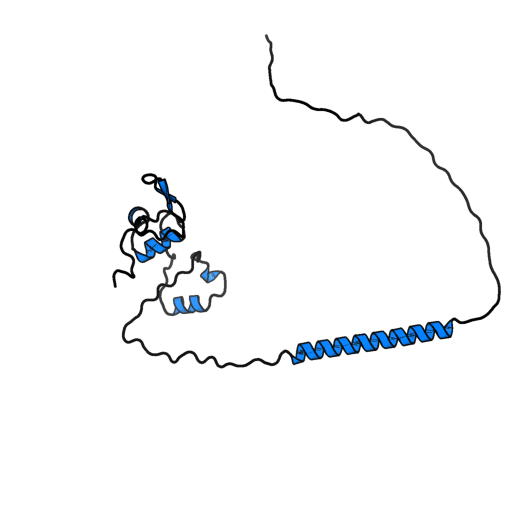31.184 27.203 13.772 1.00 56.91 81 SER A CA 1
ATOM 599 C C . SER A 1 81 ? -30.267 25.977 13.698 1.00 56.91 81 SER A C 1
ATOM 601 O O . SER A 1 81 ? -29.987 25.433 12.632 1.00 56.91 81 SER A O 1
ATOM 603 N N . SER A 1 82 ? -29.843 25.491 14.872 1.00 55.50 82 SER A N 1
ATOM 604 C CA . SER A 1 82 ? -29.391 24.103 15.019 1.00 55.50 82 SER A CA 1
ATOM 605 C C . SER A 1 82 ? -30.571 23.179 14.726 1.00 55.50 82 SER A C 1
ATOM 607 O O . SER A 1 82 ? -31.308 22.788 15.633 1.00 55.50 82 SER A O 1
ATOM 609 N N . SER A 1 83 ? -30.764 22.828 13.456 1.00 52.66 83 SER A N 1
ATOM 610 C CA . SER A 1 83 ? -31.612 21.710 13.071 1.00 52.66 83 SER A CA 1
ATOM 611 C C . SER A 1 83 ? -30.988 20.439 13.637 1.00 52.66 83 SER A C 1
ATOM 613 O O . SER A 1 83 ? -30.087 19.841 13.048 1.00 52.66 83 SER A O 1
ATOM 615 N N . THR A 1 84 ? -31.470 20.032 14.813 1.00 52.94 84 THR A N 1
ATOM 616 C CA . THR A 1 84 ? -31.117 18.768 15.469 1.00 52.94 84 THR A CA 1
ATOM 617 C C . THR A 1 84 ? -31.783 17.608 14.727 1.00 52.94 84 THR A C 1
ATOM 619 O O . THR A 1 84 ? -32.617 16.877 15.259 1.00 52.94 84 THR A O 1
ATOM 622 N N . GLU A 1 85 ? -31.403 17.475 13.456 1.00 54.00 85 GLU A N 1
ATOM 623 C CA . GLU A 1 85 ? -31.518 16.294 12.618 1.00 54.00 85 GLU A CA 1
ATOM 624 C C . GLU A 1 85 ? -30.885 15.136 13.387 1.00 54.00 85 GLU A C 1
ATOM 626 O O . GLU A 1 85 ? -29.680 14.880 13.303 1.00 54.00 85 GLU A O 1
ATOM 631 N N . ASN A 1 86 ? -31.710 14.448 14.176 1.00 54.91 86 ASN A N 1
ATOM 632 C CA . ASN A 1 86 ? -31.360 13.184 14.796 1.00 54.91 86 ASN A CA 1
ATOM 633 C C . ASN A 1 86 ? -31.181 12.164 13.672 1.00 54.91 86 ASN A C 1
ATOM 635 O O . ASN A 1 86 ? -32.093 11.405 13.343 1.00 54.91 86 ASN A O 1
ATOM 639 N N . LYS A 1 87 ? -29.985 12.168 13.076 1.00 58.00 87 LYS A N 1
ATOM 640 C CA . LYS A 1 87 ? -29.503 11.183 12.109 1.00 58.00 87 LYS A CA 1
ATOM 641 C C . LYS A 1 87 ? -29.309 9.853 12.825 1.00 58.00 87 LYS A C 1
ATOM 643 O O . LYS A 1 87 ? -28.182 9.402 13.031 1.00 58.00 87 LYS A O 1
ATOM 648 N N . PHE A 1 88 ? -30.425 9.239 13.213 1.00 63.94 88 PHE A N 1
ATOM 649 C CA . PHE A 1 88 ? -30.480 7.854 13.637 1.00 63.94 88 PHE A CA 1
ATOM 650 C C . PHE A 1 88 ? -29.780 7.028 12.563 1.00 63.94 88 PHE A C 1
ATOM 652 O O . PHE A 1 88 ? -30.198 6.987 11.402 1.00 63.94 88 PHE A O 1
ATOM 659 N N . SER A 1 89 ? -28.662 6.420 12.946 1.00 72.56 89 SER A N 1
ATOM 660 C CA . SER A 1 89 ? -27.951 5.485 12.091 1.00 72.56 89 SER A CA 1
ATOM 661 C C . SER A 1 89 ? -28.911 4.371 11.679 1.00 72.56 89 SER A C 1
ATOM 663 O O . SER A 1 89 ? -29.750 3.928 12.465 1.00 72.56 89 SER A O 1
ATOM 665 N N . ARG A 1 90 ? -28.805 3.937 10.416 1.00 76.62 90 ARG A N 1
ATOM 666 C CA . ARG A 1 90 ? -29.649 2.864 9.870 1.00 76.62 90 ARG A CA 1
ATOM 667 C C . ARG A 1 90 ? -29.596 1.663 10.830 1.00 76.62 90 ARG A C 1
ATOM 669 O O . ARG A 1 90 ? -28.486 1.303 11.235 1.00 76.62 90 ARG A O 1
ATOM 676 N N . PRO A 1 91 ? -30.737 1.052 11.203 1.00 77.56 91 PRO A N 1
ATOM 677 C CA . PRO A 1 91 ? -30.753 -0.024 12.188 1.00 77.56 91 PRO A CA 1
ATOM 678 C C . PRO A 1 91 ? -29.825 -1.159 11.746 1.00 77.56 91 PRO A C 1
ATOM 680 O O . PRO A 1 91 ? -29.858 -1.596 10.594 1.00 77.56 91 PRO A O 1
ATOM 683 N N . LEU A 1 92 ? -28.963 -1.608 12.661 1.00 79.88 92 LEU A N 1
ATOM 684 C CA . LEU A 1 92 ? -27.880 -2.540 12.356 1.00 79.88 92 LEU A CA 1
ATOM 685 C C . LEU A 1 92 ? -28.432 -3.949 12.070 1.00 79.88 92 LEU A C 1
ATOM 687 O O . LEU A 1 92 ? -28.578 -4.764 12.982 1.00 79.88 92 LEU A O 1
ATOM 691 N N . LYS A 1 93 ? -28.717 -4.264 10.797 1.00 86.88 93 LYS A N 1
ATOM 692 C CA . LYS A 1 93 ? -29.003 -5.646 10.376 1.00 86.88 93 LYS A CA 1
ATOM 693 C C . LYS A 1 93 ? -27.732 -6.484 10.561 1.00 86.88 93 LYS A C 1
ATOM 695 O O . LYS A 1 93 ? -26.717 -6.217 9.921 1.00 86.88 93 LYS A O 1
ATOM 700 N N . LYS A 1 94 ? -27.803 -7.534 11.385 1.00 87.38 94 LYS A N 1
ATOM 701 C CA . LYS A 1 94 ? -26.756 -8.564 11.446 1.00 87.38 94 LYS A CA 1
ATOM 702 C C . LYS A 1 94 ? -26.631 -9.238 10.075 1.00 87.38 94 LYS A C 1
ATOM 704 O O . LYS A 1 94 ? -27.628 -9.691 9.515 1.00 87.38 94 LYS A O 1
ATOM 709 N N . LEU A 1 95 ? -25.412 -9.296 9.545 1.00 90.94 95 LEU A N 1
ATOM 710 C CA . LEU A 1 95 ? -25.120 -9.963 8.278 1.00 90.94 95 LEU A CA 1
ATOM 711 C C . LEU A 1 95 ? -25.149 -11.489 8.456 1.00 90.94 95 LEU A C 1
ATOM 713 O O . LEU A 1 95 ? -24.784 -12.010 9.510 1.00 90.94 95 LEU A O 1
ATOM 717 N N . GLU A 1 96 ? -25.598 -12.196 7.421 1.00 94.50 96 GLU A N 1
ATOM 718 C CA . GLU A 1 96 ? -25.759 -13.661 7.424 1.00 94.50 96 GLU A CA 1
ATOM 719 C C . GLU A 1 96 ? -24.413 -14.401 7.324 1.00 94.50 96 GLU A C 1
ATOM 721 O O . GLU A 1 96 ? -24.283 -15.530 7.791 1.00 94.50 96 GLU A O 1
ATOM 726 N N . LYS A 1 97 ? -23.396 -13.734 6.769 1.00 94.38 97 LYS A N 1
ATOM 727 C CA . LYS A 1 97 ? -21.993 -14.160 6.724 1.00 94.38 97 LYS A CA 1
ATOM 728 C C . LYS A 1 97 ? -21.101 -13.000 7.197 1.00 94.38 97 LYS A C 1
ATOM 730 O O . LYS A 1 97 ? -21.512 -11.844 7.050 1.00 94.38 97 LYS A O 1
ATOM 735 N N . PRO A 1 98 ? -19.895 -13.261 7.735 1.00 93.69 98 PRO A N 1
ATOM 736 C CA . PRO A 1 98 ? -18.881 -12.224 7.905 1.00 93.69 98 PRO A CA 1
ATOM 737 C C . PRO A 1 98 ? -18.571 -11.545 6.564 1.00 93.69 98 PRO A C 1
ATOM 739 O O . PRO A 1 98 ? -18.538 -12.210 5.531 1.00 93.69 98 PRO A O 1
ATOM 742 N N . VAL A 1 99 ? -18.330 -10.234 6.586 1.00 93.56 99 VAL A N 1
ATOM 743 C CA . VAL A 1 99 ? -17.896 -9.457 5.416 1.00 93.56 99 VAL A CA 1
ATOM 744 C C . VAL A 1 99 ? -16.545 -8.833 5.733 1.00 93.56 99 VAL A C 1
ATOM 746 O O . VAL A 1 99 ? -16.387 -8.189 6.770 1.00 93.56 99 VAL A O 1
ATOM 749 N N . VAL A 1 100 ? -15.579 -9.037 4.841 1.00 94.56 100 VAL A N 1
ATOM 750 C CA . VAL A 1 100 ? -14.249 -8.429 4.926 1.00 94.56 100 VAL A CA 1
ATOM 751 C C . VAL A 1 100 ? -14.320 -7.012 4.361 1.00 94.56 100 VAL A C 1
ATOM 753 O O . VAL A 1 100 ? -14.871 -6.797 3.285 1.00 94.56 100 VAL A O 1
ATOM 756 N N . LEU A 1 101 ? -13.754 -6.044 5.083 1.00 95.62 101 LEU A N 1
ATOM 757 C CA . LEU A 1 101 ? -13.594 -4.665 4.627 1.00 95.62 101 LEU A CA 1
ATOM 758 C C . LEU A 1 101 ? -12.112 -4.296 4.706 1.00 95.62 101 LEU A C 1
ATOM 760 O O . LEU A 1 101 ? -11.594 -4.036 5.791 1.00 95.62 101 LEU A O 1
ATOM 764 N N . LEU A 1 102 ? -11.432 -4.277 3.559 1.00 96.62 102 LEU A N 1
ATOM 765 C CA . LEU A 1 102 ? -10.066 -3.772 3.464 1.00 96.62 102 LEU A CA 1
ATOM 766 C C . LEU A 1 102 ? -10.108 -2.242 3.361 1.00 96.62 102 LEU A C 1
ATOM 768 O O . LEU A 1 102 ? -10.598 -1.694 2.376 1.00 96.62 102 LEU A O 1
ATOM 772 N N . VAL A 1 103 ? -9.602 -1.556 4.385 1.00 97.00 103 VAL A N 1
ATOM 773 C CA . VAL A 1 103 ? -9.534 -0.089 4.437 1.00 97.00 103 VAL A CA 1
ATOM 774 C C . VAL A 1 103 ? -8.070 0.332 4.456 1.00 97.00 103 VAL A C 1
ATOM 776 O O . VAL A 1 103 ? -7.365 0.059 5.423 1.00 97.00 103 VAL A O 1
ATOM 779 N N . SER A 1 104 ? -7.624 1.013 3.400 1.00 97.12 104 SER A N 1
ATOM 780 C CA . SER A 1 104 ? -6.304 1.648 3.356 1.00 97.12 104 SER A CA 1
ATOM 781 C C . SER A 1 104 ? -6.401 3.143 3.666 1.00 97.12 104 SER A C 1
ATOM 783 O O . SER A 1 104 ? -7.369 3.805 3.290 1.00 97.12 104 SER A O 1
ATOM 785 N N . SER A 1 105 ? -5.374 3.679 4.323 1.00 96.38 105 SER A N 1
ATOM 786 C CA . SER A 1 105 ? -5.130 5.113 4.477 1.00 96.38 105 SER A CA 1
ATOM 787 C C . SER A 1 105 ? -3.706 5.375 4.005 1.00 96.38 105 SER A C 1
ATOM 789 O O . SER A 1 105 ? -2.759 5.118 4.750 1.00 96.38 105 SER A O 1
ATOM 791 N N . ASP A 1 106 ? -3.542 5.854 2.769 1.00 97.25 106 ASP A N 1
ATOM 792 C CA . ASP A 1 106 ? -2.205 6.061 2.207 1.00 97.25 106 ASP A CA 1
ATOM 793 C C . ASP A 1 106 ? -1.390 7.055 3.057 1.00 97.25 106 ASP A C 1
ATOM 795 O O . ASP A 1 106 ? -1.931 7.963 3.695 1.00 97.25 106 ASP A O 1
ATOM 799 N N . GLY A 1 107 ? -0.081 6.829 3.136 1.00 96.25 107 GLY A N 1
ATOM 800 C CA . GLY A 1 107 ? 0.831 7.594 3.987 1.00 96.25 107 GLY A CA 1
ATOM 801 C C . GLY A 1 107 ? 0.641 7.444 5.508 1.00 96.25 107 GLY A C 1
ATOM 802 O O . GLY A 1 107 ? 1.380 8.095 6.251 1.00 96.25 107 GLY A O 1
ATOM 803 N N . PHE A 1 108 ? -0.281 6.610 6.017 1.00 96.12 108 PHE A N 1
ATOM 804 C CA . PHE A 1 108 ? -0.472 6.420 7.467 1.00 96.12 108 PHE A CA 1
ATOM 805 C C . PHE A 1 108 ? 0.671 5.596 8.087 1.00 96.12 108 PHE A C 1
ATOM 807 O O . PHE A 1 108 ? 0.577 4.389 8.311 1.00 96.12 108 PHE A O 1
ATOM 814 N N . ARG A 1 109 ? 1.797 6.260 8.360 1.00 95.19 109 ARG A N 1
ATOM 815 C CA . ARG A 1 109 ? 2.984 5.647 8.965 1.00 95.19 109 ARG A CA 1
ATOM 816 C C . ARG A 1 109 ? 2.692 5.176 10.395 1.00 95.19 109 ARG A C 1
ATOM 818 O O . ARG A 1 109 ? 2.139 5.924 11.200 1.00 95.19 109 ARG A O 1
ATOM 825 N N . PHE A 1 110 ? 3.190 3.990 10.751 1.00 95.00 110 PHE A N 1
ATOM 826 C CA . PHE A 1 110 ? 3.208 3.521 12.139 1.00 95.00 110 PHE A CA 1
ATOM 827 C C . PHE A 1 110 ? 3.786 4.577 13.102 1.00 95.00 110 PHE A C 1
ATOM 829 O O . PHE A 1 110 ? 4.795 5.236 12.820 1.00 95.00 110 PHE A O 1
ATOM 836 N N . GLY A 1 111 ? 3.105 4.755 14.232 1.00 93.94 111 GLY A N 1
ATOM 837 C CA . GLY A 1 111 ? 3.355 5.800 15.218 1.00 93.94 111 GLY A CA 1
ATOM 838 C C . GLY A 1 111 ? 2.503 7.059 15.021 1.00 93.94 111 GLY A C 1
ATOM 839 O O . GLY A 1 111 ? 2.397 7.852 15.954 1.00 93.94 111 GLY A O 1
ATOM 840 N N . TYR A 1 112 ? 1.860 7.268 13.863 1.00 95.25 112 TYR A N 1
ATOM 841 C CA . TYR A 1 112 ? 0.944 8.403 13.665 1.00 95.25 112 TYR A CA 1
ATOM 842 C C . TYR A 1 112 ? -0.302 8.312 14.555 1.00 95.25 112 TYR A C 1
ATOM 844 O O . TYR A 1 112 ? -0.796 9.354 14.989 1.00 95.25 112 TYR A O 1
ATOM 852 N N . GLN A 1 113 ? -0.755 7.103 14.911 1.00 92.88 113 GLN A N 1
ATOM 853 C CA . GLN A 1 113 ? -1.882 6.915 15.828 1.00 92.88 113 GLN A CA 1
ATOM 854 C C . GLN A 1 113 ? -1.633 7.553 17.207 1.00 92.88 113 GLN A C 1
ATOM 856 O O . GLN A 1 113 ? -2.575 8.055 17.811 1.00 92.88 113 GLN A O 1
ATOM 861 N N . PHE A 1 114 ? -0.373 7.637 17.653 1.00 91.44 114 PHE A N 1
ATOM 862 C CA . PHE A 1 114 ? 0.018 8.225 18.942 1.00 91.44 114 PHE A CA 1
ATOM 863 C C . PHE A 1 114 ? 0.342 9.730 18.880 1.00 91.44 114 PHE A C 1
ATOM 865 O O . PHE A 1 114 ? 0.588 10.344 19.916 1.00 91.44 114 PHE A O 1
ATOM 872 N N . LYS A 1 115 ? 0.367 10.350 17.689 1.00 95.88 115 LYS A N 1
ATOM 873 C CA . LYS A 1 115 ? 0.742 11.771 17.520 1.00 95.88 115 LYS A CA 1
ATOM 874 C C . LYS A 1 115 ? -0.419 12.756 17.653 1.00 95.88 115 LYS A C 1
ATOM 876 O O . LYS A 1 115 ? -0.180 13.954 17.769 1.00 95.88 115 LYS A O 1
ATOM 881 N N . THR A 1 116 ? -1.659 12.283 17.571 1.00 94.94 116 THR A N 1
ATOM 882 C CA . THR A 1 116 ? -2.864 13.122 17.600 1.00 94.94 116 THR A CA 1
ATOM 883 C C . THR A 1 116 ? -4.076 12.288 18.038 1.00 94.94 116 THR A C 1
ATOM 885 O O . THR A 1 116 ? -4.080 11.078 17.792 1.00 94.94 116 THR A O 1
ATOM 888 N N . PRO A 1 117 ? -5.112 12.867 18.680 1.00 96.50 117 PRO A N 1
ATOM 889 C CA . PRO A 1 117 ? -6.304 12.122 19.078 1.00 96.50 117 PRO A CA 1
ATOM 890 C C . PRO A 1 117 ? -7.015 11.463 17.885 1.00 96.50 117 PRO A C 1
ATOM 892 O O . PRO A 1 117 ? -7.689 12.115 17.091 1.00 96.50 117 PRO A O 1
ATOM 895 N N . THR A 1 118 ? -6.907 10.137 17.786 1.00 96.12 118 THR A N 1
ATOM 896 C CA . THR A 1 118 ? -7.545 9.317 16.741 1.00 96.12 118 THR A CA 1
ATOM 897 C C . THR A 1 118 ? -8.571 8.354 17.364 1.00 96.12 118 THR A C 1
ATOM 899 O O . THR A 1 118 ? -8.374 7.137 17.340 1.00 96.12 118 THR A O 1
ATOM 902 N N . PRO A 1 119 ? -9.679 8.851 17.957 1.00 96.50 119 PRO A N 1
ATOM 903 C CA . PRO A 1 119 ? -10.546 8.055 18.838 1.00 96.50 119 PRO A CA 1
ATOM 904 C C . PRO A 1 119 ? -11.178 6.832 18.158 1.00 96.50 119 PRO A C 1
ATOM 906 O O . PRO A 1 119 ? -11.357 5.797 18.793 1.00 96.50 119 PRO A O 1
ATOM 909 N N . ASN A 1 120 ? -11.473 6.905 16.855 1.00 96.12 120 ASN A N 1
ATOM 910 C CA . ASN A 1 120 ? -11.973 5.747 16.108 1.00 96.12 120 ASN A CA 1
ATOM 911 C C . ASN A 1 120 ? -10.898 4.676 15.866 1.00 96.12 120 ASN A C 1
ATOM 913 O O . ASN A 1 120 ? -11.218 3.496 15.943 1.00 96.12 120 ASN A O 1
ATOM 917 N N . ILE A 1 121 ? -9.639 5.066 15.637 1.00 95.69 121 ILE A N 1
ATOM 918 C CA . ILE A 1 121 ? -8.519 4.125 15.464 1.00 95.69 121 ILE A CA 1
ATOM 919 C C . ILE A 1 121 ? -8.170 3.471 16.804 1.00 95.69 121 ILE A C 1
ATOM 921 O O . ILE A 1 121 ? -8.092 2.250 16.882 1.00 95.69 121 ILE A O 1
ATOM 925 N N . HIS A 1 122 ? -8.088 4.256 17.883 1.00 95.25 122 HIS A N 1
ATOM 926 C CA . HIS A 1 122 ? -7.909 3.733 19.242 1.00 95.25 122 HIS A CA 1
ATOM 927 C C . HIS A 1 122 ? -9.005 2.726 19.617 1.00 95.25 122 HIS A C 1
ATOM 929 O O . HIS A 1 122 ? -8.703 1.662 20.148 1.00 95.25 122 HIS A O 1
ATOM 935 N N . ARG A 1 123 ? -10.271 3.011 19.277 1.00 97.06 123 ARG A N 1
ATOM 936 C CA . ARG A 1 123 ? -11.389 2.082 19.494 1.00 97.06 123 ARG A CA 1
ATOM 937 C C . ARG A 1 123 ? -11.263 0.790 18.677 1.00 97.06 123 ARG A C 1
ATOM 939 O O . ARG A 1 123 ? -11.676 -0.251 19.178 1.00 97.06 123 ARG A O 1
ATOM 946 N N . LEU A 1 124 ? -10.707 0.830 17.463 1.00 95.81 124 LEU A N 1
ATOM 947 C CA . LEU A 1 124 ? -10.435 -0.380 16.673 1.00 95.81 124 LEU A CA 1
ATOM 948 C C . LEU A 1 124 ? -9.300 -1.214 17.284 1.00 95.81 124 LEU A C 1
ATOM 950 O O . LEU A 1 124 ? -9.454 -2.424 17.404 1.00 95.81 124 LEU A O 1
ATOM 954 N N . ILE A 1 125 ? -8.216 -0.574 17.734 1.00 94.06 125 ILE A N 1
ATOM 955 C CA . ILE A 1 125 ? -7.087 -1.241 18.407 1.00 94.06 125 ILE A CA 1
ATOM 956 C C . ILE A 1 125 ? -7.560 -1.912 19.709 1.00 94.06 125 ILE A C 1
ATOM 958 O O . ILE A 1 125 ? -7.380 -3.111 19.894 1.00 94.06 125 ILE A O 1
ATOM 962 N N . GLN A 1 126 ? -8.247 -1.165 20.581 1.00 95.81 126 GLN A N 1
ATOM 963 C CA . GLN A 1 126 ? -8.713 -1.639 21.895 1.00 95.81 126 GLN A CA 1
ATOM 964 C C . GLN A 1 126 ? -9.741 -2.780 21.841 1.00 95.81 126 GLN A C 1
ATOM 966 O O . GLN A 1 126 ? -9.904 -3.489 22.830 1.00 95.81 126 GLN A O 1
ATOM 971 N N . ASN A 1 127 ? -10.460 -2.941 20.726 1.00 97.69 127 ASN A N 1
ATOM 972 C CA . ASN A 1 127 ? -11.502 -3.962 20.550 1.00 97.69 127 ASN A CA 1
ATOM 973 C C . ASN A 1 127 ? -11.150 -4.959 19.427 1.00 97.69 127 ASN A C 1
ATOM 975 O O . ASN A 1 127 ? -12.041 -5.604 18.875 1.00 97.69 127 ASN A O 1
ATOM 979 N N . GLY A 1 128 ? -9.871 -5.048 19.052 1.00 96.12 128 GLY A N 1
ATOM 980 C CA . GLY A 1 128 ? -9.410 -5.793 17.885 1.00 96.12 128 GLY A CA 1
ATOM 981 C C . GLY A 1 128 ? -7.971 -6.278 18.034 1.00 96.12 128 GLY A C 1
ATOM 982 O O . GLY A 1 128 ? -7.592 -6.845 19.057 1.00 96.12 128 GLY A O 1
ATOM 983 N N . THR A 1 129 ? -7.170 -6.116 16.984 1.00 94.94 129 THR A N 1
ATOM 984 C CA . THR A 1 129 ? -5.768 -6.553 16.942 1.00 94.94 129 THR A CA 1
ATOM 985 C C . THR A 1 129 ? -4.968 -5.587 16.074 1.00 94.94 129 THR A C 1
ATOM 987 O O . THR A 1 129 ? -5.449 -5.169 15.021 1.00 94.94 129 THR A O 1
ATOM 990 N N . GLU A 1 130 ? -3.749 -5.248 16.493 1.00 94.19 130 GLU A N 1
ATOM 991 C CA . GLU A 1 130 ? -2.785 -4.486 15.694 1.00 94.19 130 GLU A CA 1
ATOM 992 C C . GLU A 1 130 ? -1.448 -5.235 15.579 1.00 94.19 130 GLU A C 1
ATOM 994 O O . GLU A 1 130 ? -1.180 -6.172 16.330 1.00 94.19 130 GLU A O 1
ATOM 999 N N . ALA A 1 131 ? -0.606 -4.824 14.629 1.00 94.69 131 ALA A N 1
ATOM 1000 C CA . ALA A 1 131 ? 0.774 -5.289 14.546 1.00 94.69 131 ALA A CA 1
ATOM 1001 C C . ALA A 1 131 ? 1.658 -4.410 15.445 1.00 94.69 131 ALA A C 1
ATOM 1003 O O . ALA A 1 131 ? 1.797 -3.217 15.184 1.00 94.69 131 ALA A O 1
ATOM 1004 N N . GLU A 1 132 ? 2.279 -5.004 16.468 1.00 91.44 132 GLU A N 1
ATOM 1005 C CA . GLU A 1 132 ? 3.063 -4.310 17.509 1.00 91.44 132 GLU A CA 1
ATOM 1006 C C . GLU A 1 132 ? 4.172 -3.395 16.952 1.00 91.44 132 GLU A C 1
ATOM 1008 O O . GLU A 1 132 ? 4.398 -2.303 17.466 1.00 91.44 132 GLU A O 1
ATOM 1013 N N . MET A 1 133 ? 4.830 -3.809 15.864 1.00 93.25 133 MET A N 1
ATOM 1014 C CA . MET A 1 133 ? 5.867 -3.029 15.167 1.00 93.25 133 MET A CA 1
ATOM 1015 C C . MET A 1 133 ? 5.364 -2.356 13.873 1.00 93.25 133 MET A C 1
ATOM 1017 O O . MET A 1 133 ? 6.156 -1.820 13.095 1.00 93.25 133 MET A O 1
ATOM 1021 N N . GLY A 1 134 ? 4.052 -2.381 13.626 1.00 94.50 134 GLY A N 1
ATOM 1022 C CA . GLY A 1 134 ? 3.427 -1.943 12.379 1.00 94.50 134 GLY A CA 1
ATOM 1023 C C . GLY A 1 134 ? 3.599 -2.923 11.210 1.00 94.50 134 GLY A C 1
ATOM 1024 O O . GLY A 1 134 ? 4.139 -4.019 11.350 1.00 94.50 134 GLY A O 1
ATOM 1025 N N . LEU A 1 135 ? 3.110 -2.515 10.035 1.00 95.06 135 LEU A N 1
ATOM 1026 C CA . LEU A 1 135 ? 3.285 -3.246 8.778 1.00 95.06 135 LEU A CA 1
ATOM 1027 C C . LEU A 1 135 ? 4.612 -2.849 8.114 1.00 95.06 135 LEU A C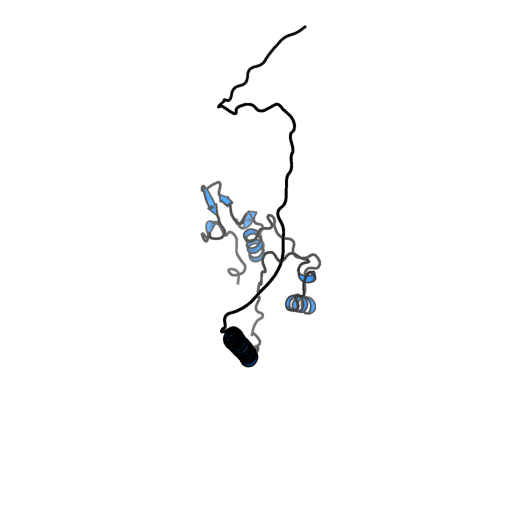 1
ATOM 1029 O O . LEU A 1 135 ? 4.892 -1.660 7.952 1.00 95.06 135 LEU A O 1
ATOM 1033 N N . ILE A 1 136 ? 5.399 -3.837 7.685 1.00 96.81 136 ILE A N 1
ATOM 1034 C CA . ILE A 1 136 ? 6.607 -3.615 6.880 1.00 96.81 136 ILE A CA 1
ATOM 1035 C C . ILE A 1 136 ? 6.194 -3.529 5.397 1.00 96.81 136 ILE A C 1
ATOM 1037 O O . ILE A 1 136 ? 5.624 -4.494 4.888 1.00 96.81 136 ILE A O 1
ATOM 1041 N N . PRO A 1 137 ? 6.451 -2.407 4.695 1.00 97.44 137 PRO A N 1
ATOM 1042 C CA . PRO A 1 137 ? 6.126 -2.263 3.277 1.00 97.44 137 PRO A CA 1
ATOM 1043 C C . PRO A 1 137 ? 7.088 -3.057 2.381 1.00 97.44 137 PRO A C 1
ATOM 1045 O O . PRO A 1 137 ? 8.244 -3.293 2.743 1.00 97.44 137 PRO A O 1
ATOM 1048 N N . VAL A 1 138 ? 6.647 -3.389 1.166 1.00 98.38 138 VAL A N 1
ATOM 1049 C CA . VAL A 1 138 ? 7.554 -3.846 0.103 1.00 98.38 138 VAL A CA 1
ATOM 1050 C C . VAL A 1 138 ? 8.397 -2.679 -0.418 1.00 98.38 138 VAL A C 1
ATOM 1052 O O . VAL A 1 138 ? 7.994 -1.513 -0.351 1.00 98.38 138 VAL A O 1
ATOM 1055 N N . PHE A 1 139 ? 9.566 -2.991 -0.979 1.00 97.88 139 PHE A N 1
ATOM 1056 C CA . PHE A 1 139 ? 10.382 -2.009 -1.688 1.00 97.88 139 PHE A CA 1
ATOM 1057 C C . PHE A 1 139 ? 9.989 -1.939 -3.181 1.00 97.88 139 PHE A C 1
ATOM 1059 O O . PHE A 1 139 ? 9.870 -2.994 -3.807 1.00 97.88 139 PHE A O 1
ATOM 1066 N N . PRO A 1 140 ? 9.848 -0.738 -3.778 1.00 97.88 140 PRO A N 1
ATOM 1067 C CA . PRO A 1 140 ? 9.930 0.577 -3.140 1.00 97.88 140 PRO A CA 1
ATOM 1068 C C . PRO A 1 140 ? 8.664 0.897 -2.329 1.00 97.88 140 PRO A C 1
ATOM 1070 O O . PRO A 1 140 ? 7.564 0.483 -2.692 1.00 97.88 140 PRO A O 1
ATOM 1073 N N . SER A 1 141 ? 8.806 1.677 -1.252 1.00 97.69 141 SER A N 1
ATOM 1074 C CA . SER A 1 141 ? 7.706 2.066 -0.354 1.00 97.69 141 SER A CA 1
ATOM 1075 C C . SER A 1 141 ? 6.811 3.157 -0.970 1.00 97.69 141 SER A C 1
ATOM 1077 O O . SER A 1 141 ? 6.746 4.283 -0.475 1.00 97.69 141 SER A O 1
ATOM 1079 N N . LEU A 1 142 ? 6.182 2.829 -2.098 1.00 98.00 142 LEU A N 1
ATOM 1080 C CA . LEU A 1 142 ? 5.305 3.683 -2.899 1.00 98.00 142 LEU A CA 1
ATOM 1081 C C . LEU A 1 142 ? 3.887 3.102 -2.957 1.00 98.00 142 LEU A C 1
ATOM 1083 O O . LEU A 1 142 ? 3.709 1.885 -2.841 1.00 98.00 142 LEU A O 1
ATOM 1087 N N . THR A 1 143 ? 2.902 3.979 -3.181 1.00 97.88 143 THR A N 1
ATOM 1088 C CA . THR A 1 143 ? 1.463 3.678 -3.178 1.00 97.88 143 THR A CA 1
ATOM 1089 C C . THR A 1 143 ? 1.110 2.455 -4.021 1.00 97.88 143 THR A C 1
ATOM 1091 O O . THR A 1 143 ? 0.629 1.469 -3.468 1.00 97.88 143 THR A O 1
ATOM 1094 N N . PHE A 1 144 ? 1.348 2.491 -5.335 1.00 97.94 144 PHE A N 1
ATOM 1095 C CA . PHE A 1 144 ? 0.871 1.455 -6.258 1.00 97.94 144 PHE A CA 1
ATOM 1096 C C . PHE A 1 144 ? 1.536 0.089 -6.026 1.00 97.94 144 PHE A C 1
ATOM 1098 O O . PHE A 1 144 ? 0.796 -0.883 -5.862 1.00 97.94 144 PHE A O 1
ATOM 1105 N N . PRO A 1 145 ? 2.879 -0.009 -5.909 1.00 98.31 145 PRO A N 1
ATOM 1106 C CA . PRO A 1 145 ? 3.538 -1.264 -5.558 1.00 98.31 145 PRO A CA 1
ATOM 1107 C C . PRO A 1 145 ? 2.993 -1.885 -4.267 1.00 98.31 145 PRO A C 1
ATOM 1109 O O . PRO A 1 145 ? 2.641 -3.058 -4.259 1.00 98.31 145 PRO A O 1
ATOM 1112 N N . ASN A 1 146 ? 2.838 -1.102 -3.192 1.00 98.56 146 ASN A N 1
ATOM 1113 C CA . ASN A 1 146 ? 2.396 -1.645 -1.904 1.00 98.56 146 ASN A CA 1
ATOM 1114 C C . ASN A 1 146 ? 0.912 -2.021 -1.883 1.00 98.56 146 ASN A C 1
ATOM 1116 O O . ASN A 1 146 ? 0.570 -3.081 -1.366 1.00 98.56 146 ASN A O 1
ATOM 1120 N N . HIS A 1 147 ? 0.029 -1.202 -2.462 1.00 98.12 147 HIS A N 1
ATOM 1121 C CA . HIS A 1 147 ? -1.396 -1.534 -2.526 1.00 98.12 147 HIS A CA 1
ATOM 1122 C C . HIS A 1 147 ? -1.638 -2.793 -3.365 1.00 98.12 147 HIS A C 1
ATOM 1124 O O . HIS A 1 147 ? -2.463 -3.618 -2.977 1.00 98.12 147 HIS A O 1
ATOM 1130 N N . TYR A 1 148 ? -0.894 -2.986 -4.461 1.00 98.12 148 TYR A N 1
ATOM 1131 C CA . TYR A 1 148 ? -1.039 -4.188 -5.281 1.00 98.12 148 TYR A CA 1
ATOM 1132 C C . TYR A 1 148 ? -0.381 -5.425 -4.639 1.00 98.12 148 TYR A C 1
ATOM 1134 O O . TYR A 1 148 ? -0.975 -6.503 -4.674 1.00 98.12 148 TYR A O 1
ATOM 1142 N N . SER A 1 149 ? 0.744 -5.278 -3.923 1.00 98.56 149 SER A N 1
ATOM 1143 C CA . SER A 1 149 ? 1.301 -6.352 -3.077 1.00 98.56 149 SER A CA 1
ATOM 1144 C C . SER A 1 149 ? 0.324 -6.806 -1.985 1.00 98.56 149 SER A C 1
ATOM 1146 O O . SER A 1 149 ? 0.170 -8.005 -1.768 1.00 98.56 149 SER A O 1
ATOM 1148 N N . ILE A 1 150 ? -0.378 -5.877 -1.320 1.00 98.06 150 ILE A N 1
ATOM 1149 C CA . ILE A 1 150 ? -1.347 -6.195 -0.252 1.00 98.06 150 ILE A CA 1
ATOM 1150 C C . ILE A 1 150 ? -2.501 -7.072 -0.760 1.00 98.06 150 ILE A C 1
ATOM 1152 O O . ILE A 1 150 ? -2.959 -7.945 -0.026 1.00 98.06 150 ILE A O 1
ATOM 1156 N N . VAL A 1 151 ? -2.974 -6.854 -1.992 1.00 97.88 151 VAL A N 1
ATOM 1157 C CA . VAL A 1 151 ? -4.143 -7.575 -2.533 1.00 97.88 151 VAL A CA 1
ATOM 1158 C C . VAL A 1 151 ? -3.792 -8.801 -3.374 1.00 97.88 151 VAL A C 1
ATOM 1160 O O . VAL A 1 151 ? -4.674 -9.623 -3.583 1.00 97.88 151 VAL A O 1
ATOM 1163 N N . THR A 1 152 ? -2.543 -8.947 -3.831 1.00 98.19 152 THR A N 1
ATOM 1164 C CA . THR A 1 152 ? -2.066 -10.129 -4.589 1.00 98.19 152 THR A CA 1
ATOM 1165 C C . THR A 1 152 ? -1.196 -11.083 -3.764 1.00 98.19 152 THR A C 1
ATOM 1167 O O . THR A 1 152 ? -0.967 -12.218 -4.172 1.00 98.19 152 THR A O 1
ATOM 1170 N N . GLY A 1 153 ? -0.641 -10.633 -2.631 1.00 98.00 153 GLY A N 1
ATOM 1171 C CA . GLY A 1 153 ? 0.359 -11.381 -1.857 1.00 98.00 153 GLY A CA 1
ATOM 1172 C C . GLY A 1 153 ? 1.733 -11.507 -2.535 1.00 98.00 153 GLY A C 1
ATOM 1173 O O . GLY A 1 153 ? 2.613 -12.193 -2.015 1.00 98.00 153 GLY A O 1
ATOM 1174 N N . LEU A 1 154 ? 1.935 -10.862 -3.689 1.00 98.56 154 LEU A N 1
ATOM 1175 C CA . LEU A 1 154 ? 3.158 -10.935 -4.489 1.00 98.56 154 LEU A CA 1
ATOM 1176 C C . LEU A 1 154 ? 4.098 -9.753 -4.210 1.00 98.56 154 LEU A C 1
ATOM 1178 O O . LEU A 1 154 ? 3.666 -8.679 -3.805 1.00 98.56 154 LEU A O 1
ATOM 1182 N N . TYR A 1 155 ? 5.390 -9.920 -4.508 1.00 98.62 155 TYR A N 1
ATOM 1183 C CA . TYR A 1 155 ? 6.326 -8.793 -4.589 1.00 98.62 155 TYR A CA 1
ATOM 1184 C C . TYR A 1 155 ? 6.190 -8.029 -5.922 1.00 98.62 155 TYR A C 1
ATOM 1186 O O . TYR A 1 155 ? 5.804 -8.632 -6.931 1.00 98.62 155 TYR A O 1
ATOM 1194 N N . PRO A 1 156 ? 6.634 -6.756 -5.994 1.00 98.50 156 PRO A N 1
ATOM 1195 C CA . PRO A 1 156 ? 6.575 -5.948 -7.215 1.00 98.50 156 PRO A CA 1
ATOM 1196 C C . PRO A 1 156 ? 7.234 -6.556 -8.460 1.00 98.50 156 PRO A C 1
ATOM 1198 O O . PRO A 1 156 ? 6.755 -6.347 -9.571 1.00 98.50 156 PRO A O 1
ATOM 1201 N N . ALA A 1 157 ? 8.280 -7.370 -8.287 1.00 97.19 157 ALA A N 1
ATOM 1202 C CA . ALA A 1 157 ? 8.934 -8.098 -9.379 1.00 97.19 157 ALA A CA 1
ATOM 1203 C C . ALA A 1 157 ? 8.078 -9.231 -9.990 1.00 97.19 157 ALA A C 1
ATOM 1205 O O . ALA A 1 157 ? 8.399 -9.713 -11.074 1.00 97.19 157 ALA A O 1
ATOM 1206 N N . HIS A 1 158 ? 7.007 -9.659 -9.312 1.00 98.00 158 HIS A N 1
ATOM 1207 C CA . HIS A 1 158 ? 6.094 -10.713 -9.767 1.00 98.00 158 HIS A CA 1
ATOM 1208 C C . HIS A 1 158 ? 4.736 -10.161 -10.217 1.00 98.00 158 HIS A C 1
ATOM 1210 O O . HIS A 1 158 ? 4.191 -10.655 -11.199 1.00 98.00 158 HIS A O 1
ATOM 1216 N N . HIS A 1 159 ? 4.219 -9.113 -9.563 1.00 98.00 159 HIS A N 1
ATOM 1217 C CA . HIS A 1 159 ? 2.947 -8.479 -9.939 1.00 98.00 159 HIS A CA 1
ATOM 1218 C C . HIS A 1 159 ? 3.081 -7.308 -10.939 1.00 98.00 159 HIS A C 1
ATOM 1220 O O . HIS A 1 159 ? 2.134 -6.555 -11.149 1.00 98.00 159 HIS A O 1
ATOM 1226 N N . GLY A 1 160 ? 4.263 -7.099 -11.530 1.00 97.31 160 GLY A N 1
ATOM 1227 C CA . GLY A 1 160 ? 4.527 -6.119 -12.601 1.00 97.31 160 GLY A CA 1
ATOM 1228 C C . GLY A 1 160 ? 4.629 -4.651 -12.160 1.00 97.31 160 GLY A C 1
ATOM 1229 O O . GLY A 1 160 ? 5.495 -3.920 -12.640 1.00 97.31 160 GLY A O 1
ATOM 1230 N N . ILE A 1 161 ? 3.785 -4.216 -11.222 1.00 98.12 161 ILE A N 1
ATOM 1231 C CA . ILE A 1 161 ? 3.720 -2.836 -10.709 1.00 98.12 161 ILE A CA 1
ATOM 1232 C C . ILE A 1 161 ? 4.940 -2.493 -9.824 1.00 98.12 161 ILE A C 1
ATOM 1234 O O . ILE A 1 161 ? 4.864 -2.509 -8.596 1.00 98.12 161 ILE A O 1
ATOM 1238 N N . ILE A 1 162 ? 6.080 -2.176 -10.449 1.00 97.75 162 ILE A N 1
ATOM 1239 C CA . ILE A 1 162 ? 7.360 -1.883 -9.769 1.00 97.75 162 ILE A CA 1
ATOM 1240 C C . ILE A 1 162 ? 7.492 -0.453 -9.219 1.00 97.75 162 ILE A C 1
ATOM 1242 O O . ILE A 1 162 ? 8.319 -0.204 -8.344 1.00 97.75 162 ILE A O 1
ATOM 1246 N N . ASN A 1 163 ? 6.706 0.500 -9.724 1.00 98.19 163 ASN A N 1
ATOM 1247 C CA . ASN A 1 163 ? 6.740 1.914 -9.335 1.00 98.19 163 ASN A CA 1
ATOM 1248 C C . ASN A 1 163 ? 5.373 2.565 -9.649 1.00 98.19 163 ASN A C 1
ATOM 1250 O O . ASN A 1 163 ? 4.602 2.026 -10.439 1.00 98.19 163 ASN A O 1
ATOM 1254 N N . ASN A 1 164 ? 5.078 3.735 -9.075 1.00 98.06 164 ASN A N 1
ATOM 1255 C CA . ASN A 1 164 ? 3.939 4.572 -9.478 1.00 98.06 164 ASN A CA 1
ATOM 1256 C C . ASN A 1 164 ? 4.070 5.050 -10.943 1.00 98.06 164 ASN A C 1
ATOM 1258 O O . ASN A 1 164 ? 3.060 5.245 -11.621 1.00 98.06 164 ASN A O 1
ATOM 1262 N N . HIS A 1 165 ? 5.307 5.226 -11.430 1.00 98.12 165 HIS A N 1
ATOM 1263 C CA . HIS A 1 165 ? 5.622 5.542 -12.826 1.00 98.12 165 HIS A CA 1
ATOM 1264 C C . HIS A 1 165 ? 6.884 4.794 -13.275 1.00 98.12 165 HIS A C 1
ATOM 1266 O O . HIS A 1 165 ? 7.890 4.821 -12.564 1.00 98.12 165 HIS A O 1
ATOM 1272 N N . PHE A 1 166 ? 6.859 4.148 -14.442 1.00 97.81 166 PHE A N 1
ATOM 1273 C CA . PHE A 1 166 ? 8.036 3.493 -15.030 1.00 97.81 166 PHE A CA 1
ATOM 1274 C C . PHE A 1 166 ? 7.912 3.341 -16.554 1.00 97.81 166 PHE A C 1
ATOM 1276 O O . PHE A 1 166 ? 6.854 3.576 -17.126 1.00 97.81 166 PHE A O 1
ATOM 1283 N N . LEU A 1 167 ? 9.014 2.965 -17.201 1.00 97.94 167 LEU A N 1
ATOM 1284 C CA . LEU A 1 167 ? 9.103 2.621 -18.621 1.00 97.94 167 LEU A CA 1
ATOM 1285 C C . LEU A 1 167 ? 9.359 1.114 -18.729 1.00 97.94 167 LEU A C 1
ATOM 1287 O O . LEU A 1 167 ? 10.258 0.616 -18.048 1.00 97.94 167 LEU A O 1
ATOM 1291 N N . ASP A 1 168 ? 8.630 0.398 -19.583 1.00 96.50 168 ASP A N 1
ATOM 1292 C CA . ASP A 1 168 ? 9.027 -0.958 -19.975 1.00 96.50 168 ASP A CA 1
ATOM 1293 C C . ASP A 1 168 ? 10.146 -0.887 -21.034 1.00 96.50 168 ASP A C 1
ATOM 1295 O O . ASP A 1 168 ? 9.906 -0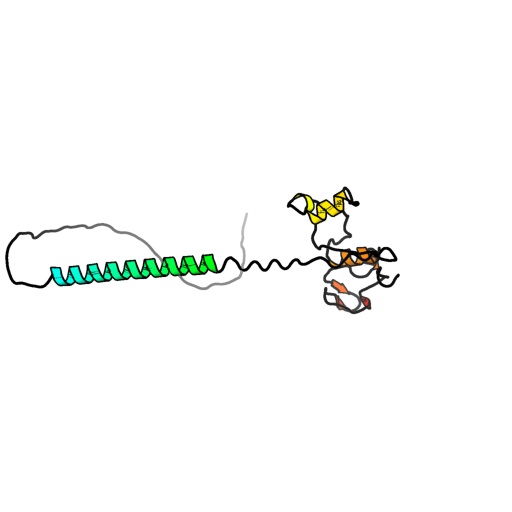.409 -22.147 1.00 96.50 168 ASP A O 1
ATOM 1299 N N . PRO A 1 169 ? 11.365 -1.384 -20.745 1.00 95.88 169 PRO A N 1
ATOM 1300 C CA . PRO A 1 169 ? 12.470 -1.367 -21.700 1.00 95.88 169 PRO A CA 1
ATOM 1301 C C . PRO A 1 169 ? 12.276 -2.306 -22.904 1.00 95.88 169 PRO A C 1
ATOM 1303 O O . PRO A 1 169 ? 13.087 -2.253 -23.827 1.00 95.88 169 PRO A O 1
ATOM 1306 N N . LYS A 1 170 ? 11.258 -3.181 -22.912 1.00 95.44 170 LYS A N 1
ATOM 1307 C CA . LYS A 1 170 ? 10.968 -4.091 -24.037 1.00 95.44 170 LYS A CA 1
ATOM 1308 C C . LYS A 1 170 ? 10.026 -3.480 -25.071 1.00 95.44 170 LYS A C 1
ATOM 1310 O O . LYS A 1 170 ? 10.261 -3.640 -26.265 1.00 95.44 170 LYS A O 1
ATOM 1315 N N . THR A 1 171 ? 8.959 -2.825 -24.621 1.00 96.25 171 THR A N 1
ATOM 1316 C CA . THR A 1 171 ? 7.939 -2.211 -25.492 1.00 96.25 171 THR A CA 1
ATOM 1317 C C . THR A 1 171 ? 8.179 -0.723 -25.746 1.00 96.25 171 THR A C 1
ATOM 1319 O O . THR A 1 171 ? 7.704 -0.196 -26.749 1.00 96.25 171 THR A O 1
ATOM 1322 N N . GLY A 1 172 ? 8.916 -0.038 -24.864 1.00 97.19 172 GLY A N 1
ATOM 1323 C CA . GLY A 1 172 ? 9.045 1.421 -24.879 1.00 97.19 172 GLY A CA 1
ATOM 1324 C C . GLY A 1 172 ? 7.815 2.152 -24.326 1.00 97.19 172 GLY A C 1
ATOM 1325 O O . GLY A 1 172 ? 7.716 3.370 -24.470 1.00 97.19 172 GLY A O 1
ATOM 1326 N N . GLU A 1 173 ? 6.876 1.434 -23.706 1.00 97.38 173 GLU A N 1
ATOM 1327 C CA . GLU A 1 173 ? 5.637 1.998 -23.170 1.00 97.38 173 GLU A CA 1
ATOM 1328 C C . GLU A 1 173 ? 5.800 2.470 -21.719 1.00 97.38 173 GLU A C 1
ATOM 1330 O O . GLU A 1 173 ? 6.451 1.817 -20.899 1.00 97.38 173 GLU A O 1
ATOM 1335 N N . PHE A 1 174 ? 5.175 3.601 -21.387 1.00 97.44 174 PHE A N 1
ATOM 1336 C CA . PHE A 1 174 ? 5.173 4.143 -20.031 1.00 97.44 174 PHE A CA 1
ATOM 1337 C C . PHE A 1 174 ? 3.951 3.672 -19.237 1.00 97.44 174 PHE A C 1
ATOM 1339 O O . PHE A 1 174 ? 2.814 3.777 -19.698 1.00 97.44 174 PHE A O 1
ATOM 1346 N N . PHE A 1 175 ? 4.198 3.225 -18.009 1.00 98.12 175 PHE A N 1
ATOM 1347 C CA . PHE A 1 175 ? 3.185 3.040 -16.980 1.00 98.12 175 PHE A CA 1
ATOM 1348 C C . PHE A 1 175 ? 3.065 4.300 -16.118 1.00 98.12 175 PHE A C 1
ATOM 1350 O O . PHE A 1 175 ? 4.071 4.872 -15.680 1.00 98.12 175 PHE A O 1
ATOM 1357 N N . HIS A 1 176 ? 1.834 4.687 -15.794 1.00 97.00 176 HIS A N 1
ATOM 1358 C CA . HIS A 1 176 ? 1.529 5.719 -14.806 1.00 97.00 176 HIS A CA 1
ATOM 1359 C C . HIS A 1 176 ? 0.363 5.277 -13.909 1.00 97.00 176 HIS A C 1
ATOM 1361 O O . HIS A 1 176 ? -0.379 4.365 -14.248 1.00 97.00 176 HIS A O 1
ATOM 1367 N N . MET A 1 177 ? 0.106 5.995 -12.811 1.00 94.81 177 MET A N 1
ATOM 1368 C CA . MET A 1 177 ? -1.033 5.718 -11.912 1.00 94.81 177 MET A CA 1
ATOM 1369 C C . MET A 1 177 ? -2.441 5.815 -12.557 1.00 94.81 177 MET A C 1
ATOM 1371 O O . MET A 1 177 ? -3.429 5.539 -11.886 1.00 94.81 177 MET A O 1
ATOM 1375 N N . ALA A 1 178 ? -2.544 6.203 -13.833 1.00 95.69 178 ALA A N 1
ATOM 1376 C CA . ALA A 1 178 ? -3.779 6.209 -14.628 1.00 95.69 178 ALA A CA 1
ATOM 1377 C C . ALA A 1 178 ? -3.817 5.114 -15.724 1.00 95.69 178 ALA A C 1
ATOM 1379 O O . ALA A 1 178 ? -4.746 5.084 -16.528 1.00 95.69 178 ALA A O 1
ATOM 1380 N N . SER A 1 179 ? -2.806 4.240 -15.789 1.00 95.00 179 SER A N 1
ATOM 1381 C CA . SER A 1 179 ? -2.718 3.127 -16.743 1.00 95.00 179 SER A CA 1
ATOM 1382 C C . SER A 1 179 ? -3.613 1.966 -16.308 1.00 95.00 179 SER A C 1
ATOM 1384 O O . SER A 1 179 ? -3.408 1.369 -15.248 1.00 95.00 179 SER A O 1
ATOM 1386 N N . HIS A 1 180 ? -4.587 1.609 -17.143 1.00 94.88 180 HIS A N 1
ATOM 1387 C CA . HIS A 1 180 ? -5.580 0.565 -16.850 1.00 94.88 180 HIS A CA 1
ATOM 1388 C C . HIS A 1 180 ? -5.427 -0.677 -17.744 1.00 94.88 180 HIS A C 1
ATOM 1390 O O . HIS A 1 180 ? -6.248 -1.590 -17.692 1.00 94.88 180 HIS A O 1
ATOM 1396 N N . GLU A 1 181 ? -4.378 -0.739 -18.565 1.00 96.75 181 GLU A N 1
ATOM 1397 C CA . GLU A 1 181 ? -4.167 -1.827 -19.522 1.00 96.75 181 GLU A CA 1
ATOM 1398 C C . GLU A 1 181 ? -3.775 -3.121 -18.775 1.00 96.75 181 GLU A C 1
ATOM 1400 O O . GLU A 1 181 ? -2.744 -3.125 -18.097 1.00 96.75 181 GLU A O 1
ATOM 1405 N N . PRO A 1 182 ? -4.514 -4.246 -18.909 1.00 95.44 182 PRO A N 1
ATOM 1406 C CA . PRO A 1 182 ? -4.291 -5.447 -18.089 1.00 95.44 182 PRO A CA 1
ATOM 1407 C C . PRO A 1 182 ? -2.871 -6.035 -18.137 1.00 95.44 182 PRO A C 1
ATOM 1409 O O . PRO A 1 182 ? -2.447 -6.689 -17.193 1.00 95.44 182 PRO A O 1
ATOM 1412 N N . LYS A 1 183 ? -2.100 -5.755 -19.197 1.00 95.75 183 LYS A N 1
ATOM 1413 C CA . LYS A 1 183 ? -0.692 -6.168 -19.356 1.00 95.75 183 LYS A CA 1
ATOM 1414 C C . LYS A 1 183 ? 0.236 -5.750 -18.205 1.00 95.75 183 LYS A C 1
ATOM 1416 O O . LYS A 1 183 ? 1.267 -6.385 -18.010 1.00 95.75 183 LYS A O 1
ATOM 1421 N N . TRP A 1 184 ? -0.103 -4.685 -17.475 1.00 97.25 184 TRP A N 1
ATOM 1422 C CA . TRP A 1 184 ? 0.683 -4.187 -16.341 1.00 97.25 184 TRP A CA 1
ATOM 1423 C C . TRP A 1 184 ? 0.365 -4.902 -15.022 1.00 97.25 184 TRP A C 1
ATOM 1425 O O . TRP A 1 184 ? 1.204 -4.951 -14.123 1.00 97.25 184 TRP A O 1
ATOM 1435 N N . TRP A 1 185 ? -0.853 -5.430 -14.908 1.00 96.94 185 TRP A N 1
ATOM 1436 C CA . TRP A 1 185 ? -1.479 -5.871 -13.666 1.00 96.94 185 TRP A CA 1
ATOM 1437 C C . TRP A 1 185 ? -1.403 -7.398 -13.575 1.00 96.94 185 TRP A C 1
ATOM 1439 O O . TRP A 1 185 ? -2.338 -8.108 -13.938 1.00 96.94 185 TRP A O 1
ATOM 1449 N N . LEU A 1 186 ? -0.230 -7.903 -13.178 1.00 97.38 186 LEU A N 1
ATOM 1450 C CA . LEU A 1 186 ? 0.069 -9.338 -13.160 1.00 97.38 186 LEU A CA 1
ATOM 1451 C C . LEU A 1 186 ? -0.268 -9.986 -11.810 1.00 97.38 186 LEU A C 1
ATOM 1453 O O . LEU A 1 186 ? -0.124 -9.371 -10.756 1.00 97.38 186 LEU A O 1
ATOM 1457 N N . GLY A 1 187 ? -0.609 -11.274 -11.848 1.00 96.94 187 GLY A N 1
ATOM 1458 C CA . GLY A 1 187 ? -1.066 -12.025 -10.679 1.00 96.94 187 GLY A CA 1
ATOM 1459 C C . GLY A 1 187 ? -2.585 -11.976 -10.526 1.00 96.94 187 GLY A C 1
ATOM 1460 O O . GLY A 1 187 ? -3.300 -11.593 -11.447 1.00 96.94 187 GLY A O 1
ATOM 1461 N N . GLU A 1 188 ? -3.070 -12.394 -9.361 1.00 97.69 188 GLU A N 1
ATOM 1462 C CA . GLU A 1 188 ? -4.496 -12.501 -9.056 1.00 97.69 188 GLU A CA 1
ATOM 1463 C C . GLU A 1 188 ? -4.791 -11.674 -7.794 1.00 97.69 188 GLU A C 1
ATOM 1465 O O . GLU A 1 188 ? -4.202 -11.949 -6.744 1.00 97.69 188 GLU A O 1
ATOM 1470 N N . PRO A 1 189 ? -5.605 -10.606 -7.873 1.00 97.00 189 PRO A N 1
ATOM 1471 C CA . PRO A 1 189 ? -5.957 -9.803 -6.712 1.00 97.00 189 PRO A CA 1
ATOM 1472 C C . PRO A 1 189 ? -7.193 -10.366 -5.996 1.00 97.00 189 PRO A C 1
ATOM 1474 O O . PRO A 1 189 ? -8.110 -10.882 -6.627 1.00 97.00 189 PRO A O 1
ATOM 1477 N N . LEU A 1 190 ? -7.254 -10.157 -4.678 1.00 96.62 190 LEU A N 1
ATOM 1478 C CA . LEU A 1 190 ? -8.257 -10.666 -3.726 1.00 96.62 190 LEU A CA 1
ATOM 1479 C C . LEU A 1 190 ? -9.736 -10.616 -4.170 1.00 96.62 190 LEU A C 1
ATOM 1481 O O . LEU A 1 190 ? -10.543 -11.379 -3.651 1.00 96.62 190 LEU A O 1
ATOM 1485 N N . TRP A 1 191 ? -10.118 -9.705 -5.067 1.00 95.06 191 TRP A N 1
ATOM 1486 C CA . TRP A 1 191 ? -11.495 -9.555 -5.551 1.00 95.06 191 TRP A CA 1
ATOM 1487 C C . TRP A 1 191 ? -11.842 -10.417 -6.780 1.00 95.06 191 TRP A C 1
ATOM 1489 O O . TRP A 1 191 ? -13.021 -10.512 -7.106 1.00 95.06 191 TRP A O 1
ATOM 1499 N N . GLU A 1 192 ? -10.863 -11.052 -7.434 1.00 95.62 192 GLU A N 1
ATOM 1500 C CA . GLU A 1 192 ? -11.079 -12.050 -8.501 1.00 95.62 192 GLU A CA 1
ATOM 1501 C C . GLU A 1 192 ? -11.071 -13.497 -7.949 1.00 95.62 192 GLU A C 1
ATOM 1503 O O . GLU A 1 192 ? -11.603 -14.406 -8.579 1.00 95.62 192 GLU A O 1
ATOM 1508 N N . THR A 1 193 ? -10.496 -13.710 -6.757 1.00 91.94 193 THR A N 1
ATOM 1509 C CA . THR A 1 193 ? -10.291 -15.025 -6.104 1.00 91.94 193 THR A CA 1
ATOM 1510 C C . THR A 1 193 ? -11.518 -15.567 -5.334 1.00 91.94 193 THR A C 1
ATOM 1512 O O . THR A 1 193 ? -11.446 -16.649 -4.747 1.00 91.94 193 THR A O 1
ATOM 1515 N N . VAL A 1 194 ? -12.624 -14.811 -5.252 1.00 72.44 194 VAL A N 1
ATOM 1516 C CA . VAL A 1 194 ? -13.714 -14.976 -4.249 1.00 72.44 194 VAL A CA 1
ATOM 1517 C C . VAL A 1 194 ? -15.030 -15.567 -4.757 1.00 72.44 194 VAL A C 1
ATOM 1519 O O . VAL A 1 194 ? -15.474 -15.205 -5.865 1.00 72.44 194 VAL A O 1
#

Organism: Gossypium raimondii (NCBI:txid29730)

Foldseek 3Di:
DDDDDDDDDDDDDDDDDDDDDDDDDDDDDDDDDDDDDDDDDDDDDPPVVVVVVVVVVVVVVVVVVVVVVVVVCVVVVVPPPPPPPVPDDDPDDDDPDDDDDDDDDPPPDPPVPVVDPPPVVVVCVVVHPADPNHDDAAPPPADPQRVLCVFQVDHCVQQQCRDQWDADPVPRDIDHVPDPPCVRGGGDGNVRVD